Protein AF-A0A8C3SCI2-F1 (afdb_monomer_lite)

Structure (mmCIF, N/CA/C/O backbone):
data_AF-A0A8C3SCI2-F1
#
_entry.id   AF-A0A8C3SCI2-F1
#
loop_
_atom_site.group_PDB
_atom_site.id
_atom_site.type_symbol
_atom_site.label_atom_id
_atom_site.label_alt_id
_atom_site.label_comp_id
_atom_site.label_asym_id
_atom_site.label_entity_id
_atom_site.label_seq_id
_atom_site.pdbx_PDB_ins_code
_atom_site.Cartn_x
_atom_site.Cartn_y
_atom_site.Cartn_z
_atom_site.occupancy
_atom_site.B_iso_or_equiv
_atom_site.auth_seq_id
_atom_site.auth_comp_id
_atom_site.auth_asym_id
_atom_site.auth_atom_id
_atom_site.pdbx_PDB_model_num
ATOM 1 N N . MET A 1 1 ? 36.527 0.468 -29.445 1.00 43.28 1 MET A N 1
ATOM 2 C CA . MET A 1 1 ? 36.451 1.734 -28.678 1.00 43.28 1 MET A CA 1
A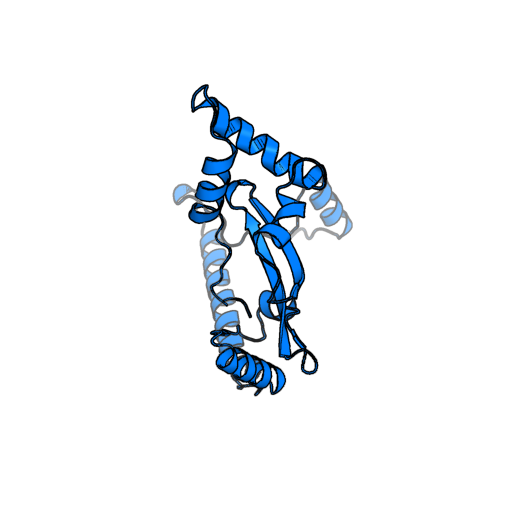TOM 3 C C . MET A 1 1 ? 35.145 1.756 -27.895 1.00 43.28 1 MET A C 1
ATOM 5 O O . MET A 1 1 ? 34.103 1.537 -28.497 1.00 43.28 1 MET A O 1
ATOM 9 N N . LYS A 1 2 ? 35.180 1.944 -26.568 1.00 53.31 2 LYS A N 1
ATOM 10 C CA . LYS A 1 2 ? 33.969 2.122 -25.746 1.00 53.31 2 LYS A CA 1
ATOM 11 C C . LYS A 1 2 ? 33.687 3.621 -25.637 1.00 53.31 2 LYS A C 1
ATOM 13 O O . LYS A 1 2 ? 34.434 4.324 -24.967 1.00 53.31 2 LYS A O 1
ATOM 18 N N . TYR A 1 3 ? 32.642 4.101 -26.304 1.00 66.81 3 TYR A N 1
ATOM 19 C CA . TYR A 1 3 ? 32.177 5.480 -26.158 1.00 66.81 3 TYR A CA 1
ATOM 20 C C . TYR A 1 3 ? 31.343 5.579 -24.877 1.00 66.81 3 TYR A C 1
ATOM 22 O O . TYR A 1 3 ? 30.300 4.938 -24.764 1.00 66.81 3 TYR A O 1
ATOM 30 N N . SER A 1 4 ? 31.804 6.349 -23.895 1.00 71.19 4 SER A N 1
ATOM 31 C CA . SER A 1 4 ? 30.987 6.746 -22.748 1.00 71.19 4 SER A CA 1
ATOM 32 C C . SER A 1 4 ? 30.340 8.099 -23.050 1.00 71.19 4 SER A C 1
ATOM 34 O O . SER A 1 4 ? 30.995 9.016 -23.543 1.00 71.19 4 SER A O 1
ATOM 36 N N . CYS A 1 5 ? 29.036 8.239 -22.794 1.00 82.25 5 CYS A N 1
ATOM 37 C CA . CYS A 1 5 ? 28.374 9.531 -22.975 1.00 82.25 5 CYS A CA 1
ATOM 38 C C . CYS A 1 5 ? 28.619 10.454 -21.779 1.00 82.25 5 CYS A C 1
ATOM 40 O O . CYS A 1 5 ? 28.483 10.048 -20.626 1.00 82.25 5 CYS A O 1
ATOM 42 N N . SER A 1 6 ? 28.935 11.720 -22.061 1.00 89.56 6 SER A N 1
ATOM 43 C CA . SER A 1 6 ? 29.015 12.780 -21.054 1.00 89.56 6 SER A CA 1
ATOM 44 C C . SER A 1 6 ? 27.625 13.151 -20.520 1.00 89.56 6 SER A C 1
ATOM 46 O O . SER A 1 6 ? 26.600 12.873 -21.150 1.00 89.56 6 SER A O 1
ATOM 48 N N . LEU A 1 7 ? 27.565 13.843 -19.378 1.00 88.50 7 LEU A N 1
ATOM 49 C CA . LEU A 1 7 ? 26.298 14.280 -18.775 1.00 88.50 7 LEU A CA 1
ATOM 50 C C . LEU A 1 7 ? 25.431 15.108 -19.743 1.00 88.50 7 LEU A C 1
ATOM 52 O O . LEU A 1 7 ? 24.208 14.968 -19.759 1.00 88.50 7 LEU A O 1
ATOM 56 N N . VAL A 1 8 ? 26.061 15.943 -20.576 1.00 90.00 8 VAL A N 1
ATOM 57 C CA . VAL A 1 8 ? 25.369 16.743 -21.599 1.00 90.00 8 VAL A CA 1
ATOM 58 C C . VAL A 1 8 ? 24.751 15.844 -22.672 1.00 90.00 8 VAL A C 1
ATOM 60 O O . VAL A 1 8 ? 23.598 16.062 -23.043 1.00 90.00 8 VAL A O 1
ATOM 63 N N . CYS A 1 9 ? 25.468 14.807 -23.124 1.00 89.62 9 CYS A N 1
ATOM 64 C CA . CYS A 1 9 ? 24.923 13.816 -24.056 1.00 89.62 9 CYS A CA 1
ATOM 65 C C . CYS A 1 9 ? 23.688 13.122 -23.465 1.00 89.62 9 CYS A C 1
ATOM 67 O O . CYS A 1 9 ? 22.642 13.066 -24.110 1.00 89.62 9 CYS A O 1
ATOM 69 N N . VAL A 1 10 ? 23.779 12.643 -22.220 1.00 88.56 10 VAL A N 1
ATOM 70 C CA . VAL A 1 10 ? 22.677 11.907 -21.583 1.00 88.56 10 VAL A CA 1
ATOM 71 C C . VAL A 1 10 ? 21.439 12.792 -21.427 1.00 88.56 10 VAL A C 1
ATOM 73 O O . VAL A 1 10 ? 20.333 12.342 -21.716 1.00 88.56 10 VAL A O 1
ATOM 76 N N . LYS A 1 11 ? 21.600 14.062 -21.031 1.00 89.06 11 LYS A N 1
ATOM 77 C CA . LYS A 1 11 ? 20.474 15.007 -20.939 1.00 89.06 11 LYS A CA 1
ATOM 78 C C . LYS A 1 11 ? 19.803 15.225 -22.297 1.00 89.06 11 LYS A C 1
ATOM 80 O O . LYS A 1 11 ? 18.585 15.098 -22.375 1.00 89.06 11 LYS A O 1
ATOM 85 N N . LYS A 1 12 ? 20.588 15.464 -23.356 1.00 91.06 12 LYS A N 1
ATOM 86 C CA . LYS A 1 12 ? 20.071 15.614 -24.728 1.00 91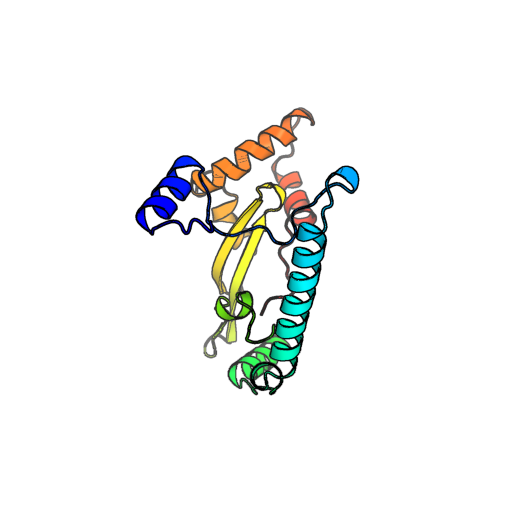.06 12 LYS A CA 1
ATOM 87 C C . LYS A 1 12 ? 19.341 14.356 -25.213 1.00 91.06 12 LYS A C 1
ATOM 89 O O . LYS A 1 12 ? 18.265 14.472 -25.790 1.00 91.06 12 LYS A O 1
ATOM 94 N N . HIS A 1 13 ? 19.879 13.164 -24.941 1.00 89.62 13 HIS A N 1
ATOM 95 C CA . HIS A 1 13 ? 19.237 11.885 -25.268 1.00 89.62 13 HIS A CA 1
ATOM 96 C C . HIS A 1 13 ? 17.875 11.745 -24.582 1.00 89.62 13 HIS A C 1
ATOM 98 O O . HIS A 1 13 ? 16.880 11.452 -25.240 1.00 89.62 13 HIS A O 1
ATOM 104 N N . LYS A 1 14 ? 17.818 11.991 -23.266 1.00 91.75 14 LYS A N 1
ATOM 105 C CA . LYS A 1 14 ? 16.576 11.866 -22.494 1.00 91.75 14 LYS A CA 1
ATOM 106 C C . LYS A 1 14 ? 15.489 12.810 -22.999 1.00 91.75 14 LYS A C 1
ATOM 108 O O . LYS A 1 14 ? 14.339 12.397 -23.090 1.00 91.75 14 LYS A O 1
ATOM 113 N N . THR A 1 15 ? 15.849 14.040 -23.368 1.00 91.12 15 THR A N 1
ATOM 114 C CA . THR A 1 15 ? 14.898 14.999 -23.947 1.00 91.12 15 THR A CA 1
ATOM 115 C C . THR A 1 15 ? 14.483 14.633 -25.370 1.00 91.12 15 THR A C 1
ATOM 117 O O . THR A 1 15 ? 13.308 14.744 -25.690 1.00 91.12 15 THR A O 1
ATOM 120 N N . ALA A 1 16 ? 15.417 14.184 -26.216 1.00 90.75 16 ALA A N 1
ATOM 121 C CA . ALA A 1 16 ? 15.141 13.905 -27.626 1.00 90.75 16 ALA A CA 1
ATOM 122 C C . ALA A 1 16 ? 14.328 12.620 -27.843 1.00 90.75 16 ALA A C 1
ATOM 124 O O . ALA A 1 16 ? 13.490 12.572 -28.734 1.00 90.75 16 ALA A O 1
ATOM 125 N N . LEU A 1 17 ? 14.573 11.586 -27.033 1.00 87.94 17 LEU A N 1
ATOM 126 C CA . LEU A 1 17 ? 13.938 10.268 -27.160 1.00 87.94 17 LEU A CA 1
ATOM 127 C C . LEU A 1 17 ? 12.910 9.988 -26.057 1.00 87.94 17 LEU A C 1
ATOM 129 O O . LEU A 1 17 ? 12.512 8.842 -25.874 1.00 87.94 17 LEU A O 1
ATOM 133 N N . SER A 1 18 ? 12.530 11.008 -25.278 1.00 87.31 18 SER A N 1
ATOM 134 C CA . SER A 1 18 ? 11.626 10.878 -24.121 1.00 87.31 18 SER A CA 1
ATOM 135 C C . SER A 1 18 ? 11.988 9.701 -23.198 1.00 87.31 18 SER A C 1
ATOM 137 O O . SER A 1 18 ? 11.128 9.028 -22.634 1.00 87.31 18 SER A O 1
ATOM 139 N N . CYS A 1 19 ? 13.287 9.439 -23.045 1.00 86.81 19 CYS A N 1
ATOM 140 C CA . CYS A 1 19 ? 13.807 8.298 -22.307 1.00 86.81 19 CYS A CA 1
ATOM 141 C C . CYS A 1 19 ? 13.929 8.639 -20.814 1.00 86.81 19 CYS A C 1
ATOM 143 O O . CYS A 1 19 ? 14.607 9.595 -20.427 1.00 86.81 19 CYS A O 1
ATOM 145 N N . ASN A 1 20 ? 13.325 7.823 -19.947 1.00 84.38 20 ASN A N 1
ATOM 146 C CA . ASN A 1 20 ? 13.435 7.965 -18.488 1.00 84.38 20 ASN A CA 1
ATOM 147 C C . ASN A 1 20 ? 14.845 7.589 -17.962 1.00 84.38 20 ASN A C 1
ATOM 149 O O . ASN A 1 20 ? 15.256 8.002 -16.872 1.00 84.38 20 ASN A O 1
ATOM 153 N N . GLY A 1 21 ? 15.644 6.882 -18.767 1.00 83.44 21 GLY A N 1
ATOM 154 C CA . GLY A 1 21 ? 16.965 6.372 -18.403 1.00 83.44 21 GLY A CA 1
ATOM 155 C C . GLY A 1 21 ? 16.922 5.152 -17.483 1.00 83.44 21 GLY A C 1
ATOM 156 O O . GLY A 1 21 ? 17.928 4.853 -16.844 1.00 83.44 21 GLY A O 1
ATOM 157 N N . ILE A 1 22 ? 15.777 4.476 -17.396 1.00 84.50 22 ILE A N 1
ATOM 158 C CA . ILE A 1 22 ? 15.586 3.234 -16.653 1.00 84.50 22 ILE A CA 1
ATOM 159 C C . ILE A 1 22 ? 15.326 2.138 -17.682 1.00 84.50 22 ILE A C 1
ATOM 161 O O . ILE A 1 22 ? 14.347 2.187 -18.420 1.00 84.50 22 ILE A O 1
ATOM 165 N N . ARG A 1 23 ? 16.215 1.145 -17.741 1.00 82.88 23 ARG A N 1
ATOM 166 C CA . ARG A 1 23 ? 16.033 -0.014 -18.618 1.00 82.88 23 ARG A CA 1
ATOM 167 C C . ARG A 1 23 ? 14.932 -0.916 -18.066 1.00 82.88 23 ARG A C 1
ATOM 169 O O . ARG A 1 23 ? 14.994 -1.324 -16.905 1.00 82.88 23 ARG A O 1
ATOM 176 N N . GLU A 1 24 ? 13.994 -1.302 -18.919 1.00 84.31 24 GLU A N 1
ATOM 177 C CA . GLU A 1 24 ? 13.031 -2.362 -18.622 1.00 84.31 24 GLU A CA 1
ATOM 178 C C . GLU A 1 24 ? 13.746 -3.719 -18.645 1.00 84.31 24 GLU A C 1
ATOM 180 O O . GLU A 1 24 ? 14.059 -4.261 -19.703 1.00 84.31 24 GLU A O 1
ATOM 185 N N . LYS A 1 25 ? 14.073 -4.250 -17.459 1.00 84.06 25 LYS A N 1
ATOM 186 C CA . LYS A 1 25 ? 14.816 -5.517 -17.321 1.00 84.06 25 LYS A CA 1
ATOM 187 C C . LYS A 1 25 ? 14.006 -6.753 -17.740 1.00 84.06 25 LYS A C 1
ATOM 189 O O . LYS A 1 25 ? 14.613 -7.773 -18.011 1.00 84.06 25 LYS A O 1
ATOM 194 N N . ALA A 1 26 ? 12.676 -6.654 -17.774 1.00 85.81 26 ALA A N 1
ATOM 195 C CA . ALA A 1 26 ? 11.756 -7.760 -18.062 1.00 85.81 26 ALA A CA 1
ATOM 196 C C . ALA A 1 26 ? 10.992 -7.571 -19.388 1.00 85.81 26 ALA A C 1
ATOM 198 O O . ALA A 1 26 ? 9.888 -8.089 -19.548 1.00 85.81 26 ALA A O 1
ATOM 199 N N . ALA A 1 27 ? 11.537 -6.772 -20.310 1.00 89.00 27 ALA A N 1
ATOM 200 C CA . ALA A 1 27 ? 10.935 -6.578 -21.623 1.00 89.00 27 ALA A CA 1
ATOM 201 C C . ALA A 1 27 ? 10.935 -7.900 -22.406 1.00 89.00 27 ALA A C 1
ATOM 203 O O . ALA A 1 27 ? 11.939 -8.610 -22.437 1.00 89.00 27 ALA A O 1
ATOM 204 N N . PHE A 1 28 ? 9.806 -8.227 -23.034 1.00 90.69 28 PHE A N 1
ATOM 205 C CA . PHE A 1 28 ? 9.680 -9.444 -23.827 1.00 90.69 28 PHE A CA 1
ATOM 206 C C . PHE A 1 28 ? 10.540 -9.359 -25.093 1.00 90.69 28 PHE A C 1
ATOM 208 O O . PHE A 1 28 ? 10.504 -8.356 -25.805 1.00 90.69 28 PHE A O 1
ATOM 215 N N . VAL A 1 29 ? 11.266 -10.437 -25.389 1.00 91.31 29 VAL A N 1
ATOM 216 C CA . VAL A 1 29 ? 12.020 -10.608 -26.633 1.00 91.31 29 VAL A CA 1
ATOM 217 C C . VAL A 1 29 ? 11.580 -11.917 -27.271 1.00 91.31 29 VAL A C 1
ATOM 219 O O . VAL A 1 29 ? 11.488 -12.944 -26.596 1.00 91.31 29 VAL A O 1
ATOM 222 N N . SER A 1 30 ? 11.281 -11.875 -28.567 1.00 94.62 30 SER A N 1
ATOM 223 C CA . SER A 1 30 ? 10.902 -13.071 -29.313 1.00 94.62 30 SER A CA 1
ATOM 224 C C . SER A 1 30 ? 12.072 -14.058 -29.385 1.00 94.62 30 SER A C 1
ATOM 226 O O . SER A 1 30 ? 13.235 -13.658 -29.369 1.00 94.62 30 SER A O 1
ATOM 228 N N . ILE A 1 31 ? 11.786 -15.358 -29.501 1.00 93.00 31 ILE A N 1
ATOM 229 C CA . ILE A 1 31 ? 12.844 -16.382 -29.545 1.00 93.00 31 ILE A CA 1
ATOM 230 C C . ILE A 1 31 ? 13.799 -16.194 -30.734 1.00 93.00 31 ILE A C 1
ATOM 232 O O . ILE A 1 31 ? 14.990 -16.457 -30.617 1.00 93.00 31 ILE A O 1
ATOM 236 N N . ASN A 1 32 ? 13.291 -15.668 -31.852 1.00 95.25 32 ASN A N 1
ATOM 237 C CA . ASN A 1 32 ? 14.073 -15.423 -33.064 1.00 95.25 32 ASN A CA 1
ATOM 238 C C . ASN A 1 32 ? 15.091 -14.284 -32.891 1.00 95.25 32 ASN A C 1
ATOM 240 O O . ASN A 1 32 ? 16.106 -14.256 -33.578 1.00 95.25 32 ASN A O 1
ATOM 244 N N . GLU A 1 33 ? 14.826 -13.348 -31.979 1.00 93.19 33 GLU A N 1
ATOM 245 C CA . GLU A 1 33 ? 15.686 -12.195 -31.679 1.00 93.19 33 GLU A CA 1
ATOM 246 C C . GLU A 1 33 ? 16.461 -12.388 -30.364 1.00 93.19 33 GLU A C 1
ATOM 248 O O . GLU A 1 33 ? 17.188 -11.499 -29.903 1.00 93.19 33 GLU A O 1
ATOM 253 N N . PHE A 1 34 ? 16.299 -13.549 -29.722 1.00 93.31 34 PHE A N 1
ATOM 254 C CA . PHE A 1 34 ? 16.902 -13.837 -28.434 1.00 93.31 34 PHE A CA 1
ATOM 255 C C . PHE A 1 34 ? 18.400 -14.123 -28.588 1.00 93.31 34 PHE A C 1
ATOM 257 O O . PHE A 1 34 ? 18.820 -15.203 -28.994 1.00 93.31 34 PHE A O 1
ATOM 264 N N . SER A 1 35 ? 19.220 -13.124 -28.258 1.00 94.31 35 SER A N 1
ATOM 265 C CA . SER A 1 35 ? 20.681 -13.214 -28.290 1.00 94.31 35 SER A CA 1
ATOM 266 C C . SER A 1 35 ? 21.284 -13.618 -26.938 1.00 94.31 35 SER A C 1
ATOM 268 O O . SER A 1 35 ? 20.656 -13.487 -25.887 1.00 94.31 35 SER A O 1
ATOM 270 N N . GLU A 1 36 ? 22.559 -14.010 -26.942 1.00 94.06 36 GLU A N 1
ATOM 271 C CA . GLU A 1 36 ? 23.332 -14.301 -25.724 1.00 94.06 36 GLU A CA 1
ATOM 272 C C . GLU A 1 36 ? 23.378 -13.110 -24.744 1.00 94.06 36 GLU A C 1
ATOM 274 O O . GLU A 1 36 ? 23.384 -13.286 -23.525 1.00 94.06 36 GLU A O 1
ATOM 279 N N . LEU A 1 37 ? 23.328 -11.874 -25.255 1.00 91.19 37 LEU A N 1
ATOM 280 C CA . LEU A 1 37 ? 23.257 -10.676 -24.414 1.00 91.19 37 LEU A CA 1
ATOM 281 C C . LEU A 1 37 ? 21.934 -10.582 -23.642 1.00 91.19 37 LEU A C 1
ATOM 283 O O . LEU A 1 37 ? 21.928 -10.077 -22.515 1.00 91.19 37 LEU A O 1
ATOM 287 N N . ASN A 1 38 ? 20.834 -11.073 -24.222 1.00 91.81 38 ASN A N 1
ATOM 288 C CA . ASN A 1 38 ? 19.543 -11.151 -23.539 1.00 91.81 38 ASN A CA 1
ATOM 289 C C . ASN A 1 38 ? 19.602 -12.219 -22.443 1.00 91.81 38 ASN A C 1
ATOM 291 O O . ASN A 1 38 ? 19.288 -11.916 -21.297 1.00 91.81 38 ASN A O 1
ATOM 295 N N . LEU A 1 39 ? 20.153 -13.400 -22.746 1.00 92.31 39 LEU A N 1
ATOM 296 C CA . LEU A 1 39 ? 20.370 -14.459 -21.755 1.00 92.31 39 LEU A CA 1
ATOM 297 C C . LEU A 1 39 ? 21.196 -13.978 -20.555 1.00 92.31 39 LEU A C 1
ATOM 299 O O . LEU A 1 39 ? 20.814 -14.189 -19.405 1.00 92.31 39 LEU A O 1
ATOM 303 N N . LEU A 1 40 ? 22.316 -13.295 -20.803 1.00 93.00 40 LEU A N 1
ATOM 304 C CA . LEU A 1 40 ? 23.164 -12.763 -19.735 1.00 93.00 40 LEU A CA 1
ATOM 305 C C . LEU A 1 40 ? 22.448 -11.677 -18.920 1.00 93.00 40 LEU A C 1
ATOM 307 O O . LEU A 1 40 ? 22.653 -11.566 -17.709 1.00 93.00 40 LEU A O 1
ATOM 311 N N . SER A 1 41 ? 21.625 -10.858 -19.578 1.00 90.81 41 SER A N 1
ATOM 312 C CA . SER A 1 41 ? 20.786 -9.860 -18.914 1.00 90.81 41 SER A CA 1
ATOM 313 C C . SER A 1 41 ? 19.783 -10.521 -17.968 1.00 90.81 41 SER A C 1
ATOM 315 O O . SER A 1 41 ? 19.673 -10.096 -16.817 1.00 90.81 41 SER A O 1
ATOM 317 N N . ASP A 1 42 ? 19.111 -11.573 -18.428 1.00 92.25 42 ASP A N 1
ATOM 318 C CA . ASP A 1 42 ? 18.103 -12.306 -17.662 1.00 92.25 42 ASP A CA 1
ATOM 319 C C . ASP A 1 42 ? 18.736 -13.067 -16.497 1.00 92.25 42 ASP A C 1
ATOM 321 O O . ASP A 1 42 ? 18.256 -12.991 -15.367 1.00 92.25 42 ASP A O 1
ATOM 325 N N . TYR A 1 43 ? 19.881 -13.714 -16.727 1.00 93.94 43 TYR A N 1
ATOM 326 C CA . TYR A 1 43 ? 20.650 -14.373 -15.674 1.00 93.94 43 TYR A CA 1
ATOM 327 C C . TYR A 1 43 ? 21.042 -13.395 -14.558 1.00 93.94 43 TYR A C 1
ATOM 329 O O . TYR A 1 43 ? 20.775 -13.640 -13.382 1.00 93.94 43 TYR A O 1
ATOM 337 N N . ARG A 1 44 ? 21.607 -12.235 -14.919 1.00 93.44 44 ARG A N 1
ATOM 338 C CA . ARG A 1 44 ? 21.960 -11.189 -13.945 1.00 93.44 44 ARG A CA 1
ATOM 339 C C . ARG A 1 44 ? 20.740 -10.643 -13.218 1.00 93.44 44 ARG A C 1
ATOM 341 O O . ARG A 1 44 ? 20.834 -10.326 -12.036 1.00 93.44 44 ARG A O 1
ATOM 348 N N . PHE A 1 45 ? 19.608 -10.517 -13.906 1.00 92.81 45 PHE A N 1
ATOM 349 C CA . PHE A 1 45 ? 18.358 -10.118 -13.274 1.00 92.81 45 PHE A CA 1
ATOM 350 C C . PHE A 1 45 ? 17.921 -11.134 -12.212 1.00 92.81 45 PHE A C 1
ATOM 352 O O . PHE A 1 45 ? 17.603 -10.730 -11.096 1.00 92.81 45 PHE A O 1
ATOM 359 N N . LEU A 1 46 ? 17.970 -12.433 -12.513 1.00 94.12 46 LEU A N 1
ATOM 360 C CA . LEU A 1 46 ? 17.652 -13.484 -11.544 1.00 94.12 46 LEU A CA 1
ATOM 361 C C . LEU A 1 46 ? 18.614 -13.481 -10.353 1.00 94.12 46 LEU A C 1
ATOM 363 O O . LEU A 1 46 ? 18.166 -13.596 -9.213 1.00 94.12 46 LEU A O 1
ATOM 367 N N . GLU A 1 47 ? 19.913 -13.281 -10.582 1.00 95.12 47 GLU A N 1
ATOM 368 C CA . GLU A 1 47 ? 20.868 -13.122 -9.485 1.00 95.12 47 GLU A CA 1
ATOM 369 C C . GLU A 1 47 ? 20.586 -11.883 -8.627 1.00 95.12 47 GLU A C 1
ATOM 371 O O . GLU A 1 47 ? 20.664 -11.957 -7.402 1.00 95.12 47 GLU A O 1
ATOM 376 N N . ASP A 1 48 ? 20.275 -10.738 -9.245 1.00 92.94 48 ASP A N 1
ATOM 377 C CA . ASP A 1 48 ? 19.915 -9.506 -8.533 1.00 92.94 48 ASP A CA 1
ATOM 378 C C . ASP A 1 48 ? 18.685 -9.735 -7.648 1.00 92.94 48 ASP A C 1
ATOM 380 O O . ASP A 1 48 ? 18.669 -9.333 -6.482 1.00 92.94 48 ASP A O 1
ATOM 384 N N . VAL A 1 49 ? 17.664 -10.406 -8.190 1.00 93.31 49 VAL A N 1
ATOM 385 C CA . VAL A 1 49 ? 16.462 -10.790 -7.444 1.00 93.31 49 VAL A CA 1
ATOM 386 C C . VAL A 1 49 ? 16.834 -11.728 -6.297 1.00 93.31 49 VAL A C 1
ATOM 388 O O . VAL A 1 49 ? 16.425 -11.476 -5.166 1.00 93.31 49 VAL A O 1
ATOM 391 N N . GLY A 1 50 ? 17.671 -12.738 -6.548 1.00 94.25 50 GLY A N 1
ATOM 392 C CA . GLY A 1 50 ? 18.183 -13.647 -5.523 1.00 94.25 50 GLY A CA 1
ATOM 393 C C . GLY A 1 50 ? 18.889 -12.901 -4.388 1.00 94.25 50 GLY A C 1
ATOM 394 O O . GLY A 1 50 ? 18.509 -13.045 -3.225 1.00 94.25 50 GLY A O 1
ATOM 395 N N . ARG A 1 51 ? 19.832 -12.010 -4.717 1.00 93.06 51 ARG A N 1
ATOM 396 C CA . ARG A 1 51 ? 20.536 -11.147 -3.752 1.00 93.06 51 ARG A CA 1
ATOM 397 C C . ARG A 1 51 ? 19.574 -10.278 -2.945 1.00 93.06 51 ARG A C 1
ATOM 399 O O . ARG A 1 51 ? 19.746 -10.141 -1.736 1.00 93.06 51 ARG A O 1
ATOM 406 N N . MET A 1 52 ? 18.555 -9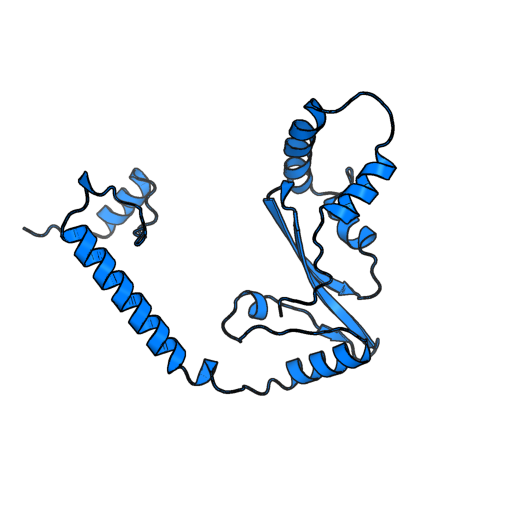.705 -3.585 1.00 89.12 52 MET A N 1
ATOM 407 C CA . MET A 1 52 ? 17.544 -8.892 -2.908 1.00 89.12 52 MET A CA 1
ATOM 408 C C . MET A 1 52 ? 16.698 -9.728 -1.940 1.00 89.12 52 MET A C 1
ATOM 410 O O . MET A 1 52 ? 16.459 -9.296 -0.814 1.00 89.12 52 MET A O 1
ATOM 414 N N . THR A 1 53 ? 16.270 -10.926 -2.348 1.00 88.62 53 THR A N 1
ATOM 415 C CA . THR A 1 53 ? 15.499 -11.830 -1.481 1.00 88.62 53 THR A CA 1
ATOM 416 C C . THR A 1 53 ? 16.313 -12.325 -0.290 1.00 88.62 53 THR A C 1
ATOM 418 O O . THR A 1 53 ? 15.817 -12.296 0.831 1.00 88.62 53 THR A O 1
ATOM 421 N N . ASP A 1 54 ? 17.575 -12.691 -0.506 1.00 89.69 54 ASP A N 1
ATOM 422 C CA . ASP A 1 54 ? 18.508 -13.118 0.539 1.00 89.69 54 ASP A CA 1
ATOM 423 C C . ASP A 1 54 ? 18.827 -11.963 1.504 1.00 89.69 54 ASP A C 1
ATOM 425 O O . ASP A 1 54 ? 18.791 -12.119 2.724 1.00 89.69 54 ASP A O 1
ATOM 429 N N . GLY A 1 55 ? 19.034 -10.753 0.972 1.00 86.81 55 GLY A N 1
ATOM 430 C CA . GLY A 1 55 ? 19.164 -9.533 1.768 1.00 86.81 55 GLY A CA 1
ATOM 431 C C . GLY A 1 55 ? 17.938 -9.268 2.643 1.00 86.81 55 GLY A C 1
ATOM 432 O O . GLY A 1 55 ? 18.087 -9.015 3.834 1.00 86.81 55 GLY A O 1
ATOM 433 N N . ALA A 1 56 ? 16.731 -9.385 2.085 1.00 83.50 56 ALA A N 1
ATOM 434 C CA . ALA A 1 56 ? 15.488 -9.216 2.835 1.00 83.50 56 ALA A CA 1
ATOM 435 C C . ALA A 1 56 ? 15.278 -10.319 3.887 1.00 83.50 56 ALA A C 1
ATOM 437 O O . ALA A 1 56 ? 14.817 -10.024 4.988 1.00 83.50 56 ALA A O 1
ATOM 438 N N . ALA A 1 57 ? 15.636 -11.571 3.579 1.00 83.69 57 ALA A N 1
ATOM 439 C CA . ALA A 1 57 ? 15.564 -12.700 4.507 1.00 83.69 57 ALA A CA 1
ATOM 440 C C . ALA A 1 57 ? 16.517 -12.528 5.700 1.00 83.69 57 ALA A C 1
ATOM 442 O O . ALA A 1 57 ? 16.151 -12.810 6.839 1.00 83.69 57 ALA A O 1
ATOM 443 N N . ARG A 1 58 ? 17.728 -12.012 5.455 1.00 83.44 58 ARG A N 1
ATOM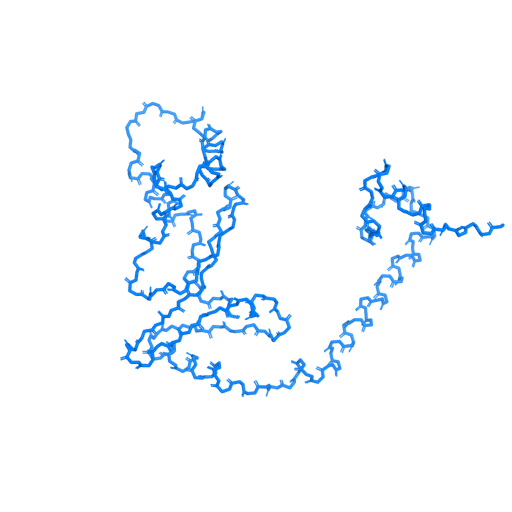 444 C CA . ARG A 1 58 ? 18.703 -11.693 6.508 1.00 83.44 58 ARG A CA 1
ATOM 445 C C . ARG A 1 58 ? 18.411 -10.392 7.248 1.00 83.44 58 ARG A C 1
ATOM 447 O O . ARG A 1 58 ? 19.004 -10.159 8.301 1.00 83.44 58 ARG A O 1
ATOM 454 N N . ASP A 1 59 ? 17.537 -9.537 6.721 1.00 79.88 59 ASP A N 1
ATOM 455 C CA . ASP A 1 59 ? 17.191 -8.280 7.370 1.00 79.88 59 ASP A CA 1
ATOM 456 C C . ASP A 1 59 ? 16.402 -8.550 8.659 1.00 79.88 59 ASP A C 1
ATOM 458 O O . ASP A 1 59 ? 15.180 -8.757 8.684 1.00 79.88 59 ASP A O 1
ATOM 462 N N . VAL A 1 60 ? 17.144 -8.517 9.765 1.00 69.62 60 VAL A N 1
ATOM 463 C CA . VAL A 1 60 ? 16.634 -8.688 11.123 1.00 69.62 60 VAL A CA 1
ATOM 464 C C . VAL A 1 60 ? 15.590 -7.622 11.451 1.00 69.62 60 VAL A C 1
ATOM 466 O O . VAL A 1 60 ? 14.710 -7.879 12.262 1.00 69.62 60 VAL A O 1
ATOM 469 N N . SER A 1 61 ? 15.611 -6.442 10.824 1.00 66.88 61 SER A N 1
ATOM 470 C CA . SER A 1 61 ? 14.593 -5.412 11.063 1.00 66.88 61 SER A CA 1
ATOM 471 C C . SER A 1 61 ? 13.217 -5.794 10.502 1.00 66.88 61 SER A C 1
ATOM 473 O O . SER A 1 61 ? 12.195 -5.427 11.091 1.00 66.88 61 SER A O 1
ATOM 475 N N . LEU A 1 62 ? 13.181 -6.585 9.422 1.00 65.31 62 LEU A N 1
ATOM 476 C CA . LEU A 1 62 ? 11.953 -7.137 8.845 1.00 65.31 62 LEU A CA 1
ATOM 477 C C . LEU A 1 62 ? 11.448 -8.361 9.622 1.00 65.31 62 LEU A C 1
ATOM 479 O O . LEU A 1 62 ? 10.237 -8.560 9.722 1.00 65.31 62 LEU A O 1
ATOM 483 N N . HIS A 1 63 ? 12.364 -9.147 10.194 1.00 63.94 63 HIS A N 1
ATOM 484 C CA . HIS A 1 63 ? 12.056 -10.412 10.873 1.00 63.94 63 HIS A CA 1
ATOM 485 C C . HIS A 1 63 ? 11.884 -10.276 12.387 1.00 63.94 63 HIS A C 1
ATOM 487 O O . HIS A 1 63 ? 11.232 -11.107 13.018 1.00 63.94 63 HIS A O 1
ATOM 493 N N . ARG A 1 64 ? 12.425 -9.219 12.998 1.00 62.56 64 ARG A N 1
ATOM 494 C CA . ARG A 1 64 ? 12.206 -8.929 14.412 1.00 62.56 64 ARG A CA 1
ATOM 495 C C . ARG A 1 64 ? 10.745 -8.518 14.579 1.00 62.56 64 ARG A C 1
ATOM 497 O O . ARG A 1 64 ? 10.328 -7.522 13.979 1.00 62.56 64 ARG A O 1
ATOM 504 N N . PRO A 1 65 ? 9.967 -9.199 15.439 1.00 58.56 65 PRO A N 1
ATOM 505 C CA . PRO A 1 65 ? 8.676 -8.690 15.851 1.00 58.56 65 PRO A CA 1
ATOM 506 C C . PRO A 1 65 ? 8.932 -7.412 16.649 1.00 58.56 65 PRO A C 1
ATOM 508 O O . PRO A 1 65 ? 9.151 -7.426 17.858 1.00 58.56 65 PRO A O 1
ATOM 511 N N . THR A 1 66 ? 8.953 -6.277 15.955 1.00 57.69 66 THR A N 1
ATOM 512 C CA . THR A 1 66 ? 8.889 -4.975 16.596 1.00 57.69 66 THR A CA 1
ATOM 513 C C . THR A 1 66 ? 7.501 -4.913 17.211 1.00 57.69 66 THR A C 1
ATOM 515 O O . THR A 1 66 ? 6.493 -4.729 16.526 1.00 57.69 66 THR A O 1
ATOM 518 N N . THR A 1 67 ? 7.420 -5.186 18.513 1.00 63.12 67 THR A N 1
ATOM 519 C CA . THR A 1 67 ? 6.180 -5.105 19.278 1.00 63.12 67 THR A CA 1
ATOM 520 C C . THR A 1 67 ? 5.753 -3.647 19.314 1.00 63.12 67 THR A C 1
ATOM 522 O O . THR A 1 67 ? 6.049 -2.876 20.224 1.00 63.12 67 THR A O 1
ATOM 525 N N . ASN A 1 68 ? 5.069 -3.230 18.256 1.00 75.19 68 ASN A N 1
ATOM 526 C CA . ASN A 1 68 ? 4.582 -1.881 18.136 1.00 75.19 68 ASN A CA 1
ATOM 527 C C . ASN A 1 68 ? 3.380 -1.757 19.079 1.00 75.19 68 ASN A C 1
ATOM 529 O O . ASN A 1 68 ? 2.259 -2.150 18.749 1.00 75.19 68 ASN A O 1
ATOM 533 N N . LYS A 1 69 ? 3.645 -1.244 20.288 1.00 82.81 69 LYS A N 1
ATOM 534 C CA . LYS A 1 69 ? 2.650 -1.050 21.353 1.00 82.81 69 LYS A CA 1
ATOM 535 C C . LYS A 1 69 ? 1.406 -0.324 20.835 1.00 82.81 69 LYS A C 1
ATOM 537 O O . LYS A 1 69 ? 0.297 -0.680 21.218 1.00 82.81 69 LYS A O 1
ATOM 542 N N . PHE A 1 70 ? 1.581 0.638 19.926 1.00 83.38 70 PHE A N 1
ATOM 543 C CA . PHE A 1 70 ? 0.483 1.374 19.304 1.00 83.38 70 PHE A CA 1
ATOM 544 C C . PHE A 1 70 ? -0.378 0.489 18.393 1.00 83.38 70 PHE A C 1
ATOM 546 O O . PHE A 1 70 ? -1.602 0.509 18.496 1.00 83.38 70 PHE A O 1
ATOM 553 N N . ILE A 1 71 ? 0.237 -0.350 17.559 1.00 82.88 71 ILE A N 1
ATOM 554 C CA . ILE A 1 71 ? -0.499 -1.294 16.707 1.00 82.88 71 ILE A CA 1
ATOM 555 C C . ILE A 1 71 ? -1.245 -2.336 17.546 1.00 82.88 71 ILE A C 1
ATOM 557 O O . ILE A 1 71 ? -2.409 -2.622 17.273 1.00 82.88 71 ILE A O 1
ATOM 561 N N . ASN A 1 72 ? -0.614 -2.873 18.591 1.00 86.12 72 ASN A N 1
ATOM 562 C CA . ASN A 1 72 ? -1.275 -3.810 19.501 1.00 86.12 72 ASN A CA 1
ATOM 563 C C . ASN A 1 72 ? -2.440 -3.140 20.240 1.00 86.12 72 ASN A C 1
ATOM 565 O O . ASN A 1 72 ? -3.509 -3.731 20.380 1.00 86.12 72 ASN A O 1
ATOM 569 N N . TYR A 1 73 ? -2.268 -1.882 20.648 1.00 88.69 73 TYR A N 1
ATOM 570 C CA . TYR A 1 73 ? -3.337 -1.072 21.219 1.00 88.69 73 TYR A CA 1
ATOM 571 C C . TYR A 1 73 ? -4.515 -0.903 20.245 1.00 88.69 73 TYR A C 1
ATOM 573 O O . TYR A 1 73 ? -5.655 -1.167 20.632 1.00 88.69 73 TYR A O 1
ATOM 581 N N . LEU A 1 74 ? -4.254 -0.537 18.984 1.00 86.62 74 LEU A N 1
ATOM 582 C CA . LEU A 1 74 ? -5.292 -0.416 17.955 1.00 86.62 74 LEU A CA 1
ATOM 583 C C . LEU A 1 74 ? -5.989 -1.751 17.687 1.00 86.62 74 LEU A C 1
ATOM 585 O O . LEU A 1 74 ? -7.213 -1.786 17.642 1.00 86.62 74 LEU A O 1
ATOM 589 N N . LYS A 1 75 ? -5.241 -2.858 17.577 1.00 87.00 75 LYS A N 1
ATOM 590 C CA . LYS A 1 75 ? -5.806 -4.207 17.402 1.00 87.00 75 LYS A CA 1
ATOM 591 C C . LYS A 1 75 ? -6.722 -4.592 18.558 1.00 87.00 75 LYS A C 1
ATOM 593 O O . LYS A 1 75 ? -7.816 -5.096 18.328 1.00 87.00 75 LYS A O 1
ATOM 598 N N . ASN A 1 76 ? -6.301 -4.332 19.794 1.00 89.25 76 ASN A N 1
ATOM 599 C CA . ASN A 1 76 ? -7.104 -4.635 20.975 1.00 89.25 76 ASN A CA 1
ATOM 600 C C . ASN A 1 76 ? -8.378 -3.788 21.031 1.00 89.25 76 ASN A C 1
ATOM 602 O O . ASN A 1 76 ? -9.431 -4.304 21.393 1.00 89.25 76 ASN A O 1
ATOM 606 N N . ARG A 1 77 ? -8.308 -2.505 20.652 1.00 89.81 77 ARG A N 1
ATOM 607 C CA . ARG A 1 77 ? -9.500 -1.653 20.534 1.00 89.81 77 ARG A CA 1
ATOM 608 C C . ARG A 1 77 ? -10.416 -2.135 19.416 1.00 89.81 77 ARG A C 1
ATOM 610 O O . ARG A 1 77 ? -11.596 -2.313 19.663 1.00 89.81 77 ARG A O 1
ATOM 617 N N . ALA A 1 78 ? -9.874 -2.459 18.250 1.00 87.69 78 ALA A N 1
ATOM 618 C CA . ALA A 1 78 ? -10.652 -2.963 17.126 1.00 87.69 78 ALA A CA 1
ATOM 619 C C . ALA A 1 78 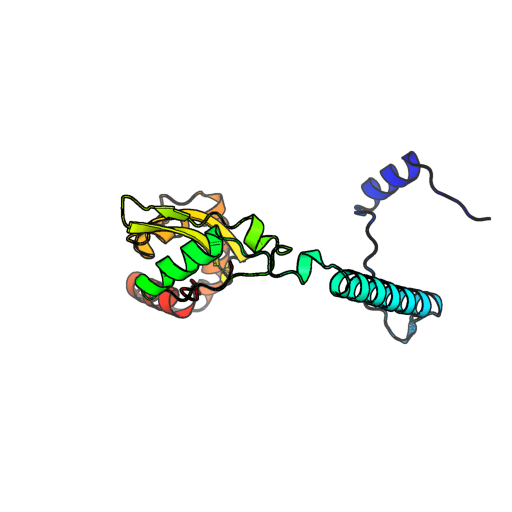? -11.410 -4.245 17.505 1.00 87.69 78 ALA A C 1
ATOM 621 O O . ALA A 1 78 ? -12.613 -4.322 17.292 1.00 87.69 78 ALA A O 1
ATOM 622 N N . ARG A 1 79 ? -10.755 -5.191 18.194 1.00 87.56 79 ARG A N 1
ATOM 623 C CA . ARG A 1 79 ? -11.407 -6.407 18.714 1.00 87.56 79 ARG A CA 1
ATOM 624 C C . ARG A 1 79 ? -12.583 -6.107 19.646 1.00 87.56 79 ARG A C 1
ATOM 626 O O . ARG A 1 79 ? -13.598 -6.779 19.542 1.00 87.56 79 ARG A O 1
ATOM 633 N N . LYS A 1 80 ? -12.477 -5.092 20.514 1.00 88.00 80 LYS A N 1
ATOM 634 C CA . LYS A 1 80 ? -13.588 -4.670 21.393 1.00 88.00 80 LYS A CA 1
ATOM 635 C C . LYS A 1 80 ? -14.783 -4.105 20.621 1.00 88.00 80 LYS A C 1
ATOM 637 O O . LYS A 1 80 ? -15.904 -4.246 21.081 1.00 88.00 80 LYS A O 1
ATOM 642 N N . HIS A 1 81 ? -14.538 -3.503 19.460 1.00 81.25 81 HIS A N 1
ATOM 643 C CA . HIS A 1 81 ? -15.571 -2.996 18.554 1.00 81.25 81 HIS A CA 1
ATOM 644 C C . HIS A 1 81 ? -15.998 -4.038 17.498 1.00 81.25 81 HIS A C 1
ATOM 646 O O . HIS A 1 81 ? -16.669 -3.691 16.534 1.00 81.25 81 HIS A O 1
ATOM 652 N N . ASN A 1 82 ? -15.616 -5.316 17.650 1.00 82.69 82 ASN A N 1
ATOM 653 C CA . ASN A 1 82 ? -15.870 -6.392 16.676 1.00 82.69 82 ASN A CA 1
ATOM 654 C C . ASN A 1 82 ? -15.281 -6.132 15.274 1.00 82.69 82 ASN A C 1
ATOM 656 O O . ASN A 1 82 ? -15.782 -6.611 14.259 1.00 82.69 82 ASN A O 1
ATOM 660 N N . ILE A 1 83 ? -14.171 -5.397 15.218 1.00 83.38 83 ILE A N 1
ATOM 661 C CA . ILE A 1 83 ? -13.445 -5.047 13.997 1.00 83.38 83 ILE A CA 1
ATOM 662 C C . ILE A 1 83 ? -12.195 -5.925 13.878 1.00 83.38 83 ILE A C 1
ATOM 664 O O . ILE A 1 83 ? -11.313 -5.933 14.743 1.00 83.38 83 ILE A O 1
ATOM 668 N N . HIS A 1 84 ? -12.073 -6.643 12.764 1.00 80.56 84 HIS A N 1
ATOM 669 C CA . HIS A 1 84 ? -10.923 -7.497 12.479 1.00 80.56 84 HIS A CA 1
ATOM 670 C C . HIS A 1 84 ? -9.749 -6.728 11.841 1.00 80.56 84 HIS A C 1
ATOM 672 O O . HIS A 1 84 ? -9.610 -6.680 10.625 1.00 80.56 84 HIS A O 1
ATOM 678 N N . LEU A 1 85 ? -8.868 -6.144 12.659 1.00 81.50 85 LEU A N 1
ATOM 679 C CA . LEU A 1 85 ? -7.746 -5.318 12.188 1.00 81.50 85 LEU A CA 1
ATOM 680 C C . LEU A 1 85 ? -6.506 -6.113 11.731 1.00 81.50 85 LEU A C 1
ATOM 682 O O . LEU A 1 85 ? -5.737 -6.602 12.567 1.00 81.50 85 LEU A O 1
ATOM 686 N N . LYS A 1 86 ? -6.252 -6.174 10.415 1.00 82.38 86 LYS A N 1
ATOM 687 C CA . LYS A 1 86 ? -5.023 -6.750 9.825 1.00 82.38 86 LYS A CA 1
ATOM 688 C C . LYS A 1 86 ? -3.994 -5.678 9.487 1.00 82.38 86 LYS A C 1
ATOM 690 O O . LYS A 1 86 ? -4.379 -4.653 8.943 1.00 82.38 86 LYS A O 1
ATOM 695 N N . THR A 1 87 ? -2.716 -5.957 9.777 1.00 76.62 87 THR A N 1
ATOM 696 C CA . THR A 1 87 ? -1.566 -5.047 9.602 1.00 76.62 87 THR A CA 1
ATOM 697 C C . THR A 1 87 ? -0.469 -5.641 8.725 1.00 76.62 87 THR A C 1
ATOM 699 O O . THR A 1 87 ? -0.042 -6.763 8.991 1.00 76.62 87 THR A O 1
ATOM 702 N N . LEU A 1 88 ? 0.034 -4.869 7.770 1.00 79.94 88 LEU A N 1
ATOM 703 C CA . LEU A 1 88 ? 1.096 -5.159 6.831 1.00 79.94 88 LEU A CA 1
ATOM 704 C C . LEU A 1 88 ? 2.445 -5.015 7.540 1.00 79.94 88 LEU A C 1
ATOM 706 O O . LEU A 1 88 ? 2.578 -4.327 8.563 1.00 79.94 88 LEU A O 1
ATOM 710 N N . PRO A 1 89 ? 3.489 -5.651 7.000 1.00 75.94 89 PRO A N 1
ATOM 711 C CA . PRO A 1 89 ? 4.856 -5.443 7.455 1.00 75.94 89 PRO A CA 1
ATOM 712 C C . PRO A 1 89 ? 5.304 -3.977 7.345 1.00 75.94 89 PRO A C 1
ATOM 714 O O . PRO A 1 89 ? 4.752 -3.184 6.583 1.00 75.94 89 PRO A O 1
ATOM 717 N N . ILE A 1 90 ? 6.319 -3.604 8.127 1.00 75.94 90 ILE A N 1
ATOM 718 C CA . ILE A 1 90 ? 6.772 -2.209 8.261 1.00 75.94 90 ILE A CA 1
ATOM 719 C C . ILE A 1 90 ? 7.314 -1.603 6.957 1.00 75.94 90 ILE A C 1
ATOM 721 O O . ILE A 1 90 ? 7.196 -0.398 6.759 1.00 75.94 90 ILE A O 1
ATOM 725 N N . GLY A 1 91 ? 7.835 -2.428 6.045 1.00 74.69 91 GLY A N 1
ATOM 726 C CA . GLY A 1 91 ? 8.371 -1.980 4.755 1.00 74.69 91 GLY A CA 1
ATOM 727 C C . GLY A 1 91 ? 7.319 -1.557 3.722 1.00 74.69 91 GLY A C 1
ATOM 728 O O . GLY A 1 91 ? 7.674 -1.005 2.685 1.00 74.69 91 GLY A O 1
ATOM 729 N N . PHE A 1 92 ? 6.026 -1.789 3.971 1.00 76.81 92 PHE A N 1
ATOM 730 C CA . PHE A 1 92 ? 4.983 -1.464 2.997 1.00 76.81 92 PHE A CA 1
ATOM 731 C C . PHE A 1 92 ? 4.633 0.029 3.019 1.00 76.81 92 PHE A C 1
ATOM 733 O O . PHE A 1 92 ? 4.245 0.578 4.052 1.00 76.81 92 PHE A O 1
ATOM 740 N N . THR A 1 93 ? 4.660 0.675 1.848 1.00 81.25 93 THR A N 1
ATOM 741 C CA . THR A 1 93 ? 4.254 2.084 1.671 1.00 81.25 93 THR A CA 1
ATOM 742 C C . THR A 1 93 ? 2.836 2.340 2.169 1.00 81.25 93 THR A C 1
ATOM 744 O O . THR A 1 93 ? 2.604 3.311 2.883 1.00 81.25 93 THR A O 1
ATOM 747 N N . LYS A 1 94 ? 1.917 1.402 1.909 1.00 80.69 94 LYS A N 1
ATOM 748 C CA . LYS A 1 94 ? 0.529 1.451 2.391 1.00 80.69 94 LYS A CA 1
ATOM 749 C C . LYS A 1 94 ? 0.438 1.591 3.913 1.00 80.69 94 LYS A C 1
ATOM 751 O O . LYS A 1 94 ? -0.386 2.353 4.405 1.00 80.69 94 LYS A O 1
ATOM 756 N N . ARG A 1 95 ? 1.307 0.906 4.667 1.00 79.00 95 ARG A N 1
ATOM 757 C CA . ARG A 1 95 ? 1.358 1.032 6.130 1.00 79.00 95 ARG A CA 1
ATOM 758 C C . ARG A 1 95 ? 1.885 2.396 6.562 1.00 79.00 95 ARG A C 1
ATOM 760 O O . ARG A 1 95 ? 1.381 2.958 7.526 1.00 79.00 95 ARG A O 1
ATOM 767 N N . ARG A 1 96 ? 2.889 2.921 5.855 1.00 81.62 96 ARG A N 1
ATOM 768 C CA . ARG A 1 96 ? 3.482 4.240 6.125 1.00 81.62 96 ARG A CA 1
ATOM 769 C C . ARG A 1 96 ? 2.502 5.385 5.856 1.00 81.62 96 ARG A C 1
ATOM 771 O O . ARG A 1 96 ? 2.519 6.379 6.570 1.00 81.62 96 ARG A O 1
ATOM 778 N N . GLU A 1 97 ? 1.662 5.246 4.837 1.00 85.56 97 GLU A N 1
ATOM 779 C CA . GLU A 1 97 ? 0.656 6.245 4.456 1.00 85.56 97 GLU A CA 1
ATOM 780 C C . GLU A 1 97 ? -0.606 6.194 5.330 1.00 85.56 97 GLU A C 1
ATOM 782 O O . GLU A 1 97 ? -1.318 7.198 5.445 1.00 85.56 97 GLU A O 1
ATOM 787 N N . ASN A 1 98 ? -0.879 5.048 5.962 1.00 81.88 98 ASN A N 1
ATOM 788 C CA . ASN A 1 98 ? -2.067 4.844 6.778 1.00 81.88 98 ASN A CA 1
ATOM 789 C C . ASN A 1 98 ? -2.045 5.748 8.022 1.00 81.88 98 ASN A C 1
ATOM 791 O O . ASN A 1 98 ? -1.194 5.638 8.902 1.00 81.88 98 ASN A O 1
ATOM 795 N N . SER A 1 99 ? -3.041 6.629 8.099 1.00 84.06 99 SER A N 1
ATOM 796 C CA . SER A 1 99 ? -3.211 7.601 9.182 1.00 84.06 99 SER A CA 1
ATOM 797 C C . SER A 1 99 ? -4.382 7.262 10.110 1.00 84.06 99 SER A C 1
ATOM 799 O O . SER A 1 99 ? -4.970 8.164 10.711 1.00 84.06 99 SER A O 1
ATOM 801 N N . THR A 1 100 ? -4.789 5.993 10.174 1.00 85.44 100 THR A N 1
ATOM 802 C CA . THR A 1 100 ? -5.916 5.568 11.009 1.00 85.44 100 THR A CA 1
ATOM 803 C C . THR A 1 100 ? -5.550 5.658 12.483 1.00 85.44 100 THR A C 1
ATOM 805 O O . THR A 1 100 ? -4.504 5.171 12.917 1.00 85.44 100 THR A O 1
ATOM 808 N N . THR A 1 101 ? -6.434 6.260 13.274 1.00 86.38 101 THR A N 1
ATOM 809 C CA . THR A 1 101 ? -6.224 6.471 14.710 1.00 86.38 101 THR A CA 1
ATOM 810 C C . THR A 1 101 ? -7.487 6.156 15.505 1.00 86.38 101 THR A C 1
ATOM 812 O O . THR A 1 101 ? -8.587 6.132 14.959 1.00 86.38 101 THR A O 1
ATOM 815 N N . PHE A 1 102 ? -7.329 5.899 16.804 1.00 86.94 102 PHE A N 1
ATOM 816 C CA . PHE A 1 102 ? -8.440 5.686 17.732 1.00 86.94 102 PHE A CA 1
ATOM 817 C C . PHE A 1 102 ? -8.468 6.815 18.760 1.00 86.94 102 PHE A C 1
ATOM 819 O O . PHE A 1 102 ? -7.469 7.049 19.450 1.00 86.94 102 PHE A O 1
ATOM 826 N N . ASN A 1 103 ? -9.603 7.504 18.878 1.00 89.31 103 ASN A N 1
ATOM 827 C CA . ASN A 1 103 ? -9.779 8.566 19.860 1.00 89.31 103 ASN A CA 1
ATOM 828 C C . ASN A 1 103 ? -10.271 7.976 21.188 1.00 89.31 103 ASN A C 1
ATOM 830 O O . ASN A 1 103 ? -11.365 7.426 21.280 1.00 89.31 103 ASN A O 1
ATOM 834 N N . LYS A 1 104 ? -9.459 8.119 22.241 1.00 87.50 104 LYS A N 1
ATOM 835 C CA . LYS A 1 104 ? -9.770 7.610 23.586 1.00 87.50 104 LYS A CA 1
ATOM 836 C C . LYS A 1 104 ? -10.938 8.329 24.251 1.00 87.50 104 LYS A C 1
ATOM 838 O O . LYS A 1 104 ? -11.631 7.698 25.038 1.00 87.50 104 LYS A O 1
ATOM 843 N N . LYS A 1 105 ? -11.130 9.622 23.991 1.00 90.12 105 LYS A N 1
ATOM 844 C CA . LYS A 1 105 ? -12.194 10.396 24.648 1.00 90.12 105 LYS A CA 1
ATOM 845 C C . LYS A 1 105 ? -13.563 9.991 24.112 1.00 90.12 105 LYS A C 1
ATOM 847 O O . LYS A 1 105 ? -14.482 9.761 24.879 1.00 90.12 105 LYS A O 1
ATOM 852 N N . GLU A 1 106 ? -13.644 9.833 22.798 1.00 88.62 106 GLU A N 1
ATOM 853 C CA . GLU A 1 106 ? -14.890 9.540 22.085 1.00 88.62 106 GLU A CA 1
ATOM 854 C C . GLU A 1 106 ? -15.126 8.038 21.856 1.00 88.62 106 GLU A C 1
ATOM 856 O O . GLU A 1 106 ? -16.164 7.664 21.331 1.00 88.62 106 GLU A O 1
ATOM 861 N N . GLN A 1 107 ? -14.162 7.180 22.219 1.00 88.50 107 GLN A N 1
ATOM 862 C CA . GLN A 1 107 ? -14.190 5.729 21.980 1.00 88.50 107 GLN A CA 1
ATOM 863 C C . GLN A 1 107 ? -14.548 5.352 20.528 1.00 88.50 107 GLN A C 1
ATOM 865 O O . GLN A 1 107 ? -15.289 4.403 20.298 1.00 88.50 107 GLN A O 1
ATOM 870 N N . ARG A 1 108 ? -13.999 6.073 19.544 1.00 86.50 108 ARG A N 1
ATOM 871 C CA . ARG A 1 108 ? -14.285 5.844 18.118 1.00 86.50 108 ARG A CA 1
ATOM 872 C C . ARG A 1 108 ? -13.037 5.810 17.254 1.00 86.50 108 ARG A C 1
ATOM 874 O O . ARG A 1 108 ? -12.014 6.436 17.573 1.00 86.50 108 ARG A O 1
ATOM 881 N N . PHE A 1 109 ? -13.135 5.106 16.131 1.00 85.81 109 PHE A N 1
ATOM 882 C CA . PHE A 1 109 ? -12.093 5.099 15.113 1.00 85.81 109 PHE A CA 1
ATOM 883 C C . PHE A 1 109 ? -12.220 6.265 14.127 1.00 85.81 109 PHE A C 1
ATOM 885 O O . PHE A 1 109 ? -13.310 6.670 13.728 1.00 85.81 109 PHE A O 1
ATOM 892 N N . TYR A 1 110 ? -11.061 6.764 13.701 1.00 87.50 110 TYR A N 1
ATOM 893 C CA . TYR A 1 110 ? -10.901 7.693 12.590 1.00 87.50 110 TYR A CA 1
ATOM 894 C C . TYR A 1 110 ? -10.092 7.011 11.499 1.00 87.50 110 TYR A C 1
ATOM 896 O O . TYR A 1 110 ? -8.873 6.868 11.618 1.00 87.50 110 TYR A O 1
ATOM 904 N N . TRP A 1 111 ? -10.778 6.598 10.444 1.00 87.00 111 TRP A N 1
ATOM 905 C CA . TRP A 1 111 ? -10.249 5.762 9.382 1.00 87.00 111 TRP A CA 1
ATOM 906 C C . TRP A 1 111 ? -9.493 6.557 8.322 1.00 87.00 111 TRP A C 1
ATOM 908 O O . TRP A 1 111 ? -9.816 7.703 7.995 1.00 87.00 111 TRP A O 1
ATOM 918 N N . HIS A 1 112 ? -8.474 5.912 7.768 1.00 84.94 112 HIS A N 1
ATOM 919 C CA . HIS A 1 112 ? -7.853 6.279 6.508 1.00 84.94 112 HIS A CA 1
ATOM 920 C C . HIS A 1 112 ? -8.422 5.364 5.422 1.00 84.94 112 HIS A C 1
ATOM 922 O O . HIS A 1 112 ? -8.206 4.154 5.457 1.00 84.94 112 HIS A O 1
ATOM 928 N N . LEU A 1 113 ? -9.169 5.929 4.479 1.00 82.81 113 LEU A N 1
ATOM 929 C CA . LEU A 1 113 ? -9.859 5.188 3.430 1.00 82.81 113 LEU A CA 1
ATOM 930 C C . LEU A 1 113 ? -9.195 5.439 2.082 1.00 82.81 113 LEU A C 1
ATOM 932 O O . LEU A 1 113 ? -8.905 6.579 1.726 1.00 82.81 113 LEU A O 1
ATOM 936 N N . LYS A 1 114 ? -9.018 4.368 1.310 1.00 82.00 114 LYS A N 1
ATOM 937 C CA . LYS A 1 114 ? -8.684 4.446 -0.109 1.00 82.00 114 LYS A CA 1
ATOM 938 C C . LYS A 1 114 ? -9.917 4.046 -0.912 1.00 82.00 114 LYS A C 1
ATOM 940 O O . LYS A 1 114 ? -10.359 2.902 -0.837 1.00 82.00 114 LYS A O 1
ATOM 945 N N . LEU A 1 115 ? -10.480 4.995 -1.647 1.00 79.00 115 LEU A N 1
ATOM 946 C CA . LEU A 1 115 ? -11.599 4.788 -2.556 1.00 79.00 115 LEU A CA 1
ATOM 947 C C . LEU A 1 115 ? -11.033 4.443 -3.929 1.00 79.00 115 LEU A C 1
ATOM 949 O O . LEU A 1 115 ? -10.275 5.221 -4.505 1.00 79.00 115 LEU A O 1
ATOM 953 N N . ILE A 1 116 ? -11.379 3.264 -4.432 1.00 77.38 116 ILE A N 1
ATOM 954 C CA . ILE A 1 116 ? -10.960 2.793 -5.749 1.00 77.38 116 ILE A CA 1
ATOM 955 C C . ILE A 1 116 ? -12.213 2.662 -6.591 1.00 77.38 116 ILE A C 1
ATOM 957 O O . ILE A 1 116 ? -13.172 1.999 -6.195 1.00 77.38 116 ILE A O 1
ATOM 961 N N . PHE A 1 117 ? -12.184 3.277 -7.764 1.00 75.56 117 PHE A N 1
ATOM 962 C CA . PHE A 1 117 ? -13.269 3.228 -8.724 1.00 75.56 117 PHE A CA 1
ATOM 963 C C . PHE A 1 117 ? -12.783 2.495 -9.975 1.00 75.56 117 PHE A C 1
ATOM 965 O O . PHE A 1 117 ? -12.188 3.115 -10.860 1.00 75.56 117 PHE A O 1
ATOM 972 N N . PRO A 1 118 ? -13.021 1.171 -10.070 1.00 69.31 118 PRO A N 1
ATOM 973 C CA . PRO A 1 118 ? -12.463 0.340 -11.138 1.00 69.31 118 PRO A CA 1
ATOM 974 C C . PRO A 1 118 ? -12.848 0.849 -12.527 1.00 69.31 118 PRO A C 1
ATOM 976 O O . PRO A 1 118 ? -12.031 0.907 -13.440 1.00 69.31 118 PRO A O 1
ATOM 979 N N . HIS A 1 119 ? -14.090 1.312 -12.665 1.00 66.19 119 HIS A N 1
ATOM 980 C CA . HIS A 1 119 ? -14.594 1.817 -13.932 1.00 66.19 119 HIS A CA 1
ATOM 981 C C . HIS A 1 119 ? -13.875 3.099 -14.367 1.00 66.19 119 HIS A C 1
ATOM 983 O O . HIS A 1 119 ? -13.357 3.180 -15.481 1.00 66.19 119 HIS A O 1
ATOM 989 N N . SER A 1 120 ? -13.740 4.087 -13.480 1.00 63.16 120 SER A N 1
ATOM 990 C CA . SER A 1 120 ? -13.061 5.342 -13.811 1.00 63.16 120 SER A CA 1
ATOM 991 C C . SER A 1 120 ? -11.535 5.247 -13.770 1.00 63.16 120 SER A C 1
ATOM 993 O O . SER A 1 120 ? -10.885 6.123 -14.333 1.00 63.16 120 SER A O 1
ATOM 995 N N . HIS A 1 121 ? -10.964 4.158 -13.235 1.00 66.44 121 HIS A N 1
ATOM 996 C CA . HIS A 1 121 ? -9.532 4.040 -12.910 1.00 66.44 121 HIS A CA 1
ATOM 997 C C . HIS A 1 121 ? -9.062 5.198 -12.014 1.00 66.44 121 HIS A C 1
ATOM 999 O O . HIS A 1 121 ? -7.925 5.659 -12.098 1.00 66.44 121 HIS A O 1
ATOM 1005 N N . ALA A 1 122 ? -9.972 5.711 -11.187 1.00 71.00 122 ALA A N 1
ATOM 1006 C CA . ALA A 1 122 ? -9.689 6.791 -10.264 1.00 71.00 122 ALA A CA 1
ATOM 1007 C C . ALA A 1 122 ? -9.475 6.220 -8.862 1.00 71.00 122 ALA A C 1
ATOM 1009 O O . ALA A 1 122 ? -10.215 5.343 -8.408 1.00 71.00 122 ALA A O 1
ATOM 1010 N N . GLU A 1 123 ? -8.461 6.742 -8.183 1.00 76.50 123 GLU A N 1
ATOM 1011 C CA . GLU A 1 123 ? -8.150 6.413 -6.801 1.00 76.50 123 GLU A CA 1
ATOM 1012 C C . GLU A 1 123 ? -8.140 7.697 -5.976 1.00 76.50 123 GLU A C 1
ATOM 1014 O O . GLU A 1 123 ? -7.513 8.684 -6.365 1.00 76.50 123 GLU A O 1
ATOM 1019 N N . TYR A 1 124 ? -8.815 7.675 -4.831 1.00 80.25 124 TYR A N 1
ATOM 1020 C CA . TYR A 1 124 ? -8.864 8.800 -3.902 1.00 80.25 124 TYR A CA 1
ATOM 1021 C C . TYR A 1 124 ? -8.540 8.334 -2.492 1.00 80.25 124 TYR A C 1
ATOM 1023 O O . TYR A 1 124 ? -8.918 7.237 -2.081 1.00 80.25 124 TYR A O 1
ATOM 1031 N N . THR A 1 125 ? -7.868 9.192 -1.733 1.00 79.81 125 THR A N 1
ATOM 1032 C CA . THR A 1 125 ? -7.495 8.914 -0.347 1.00 79.81 125 THR A CA 1
ATOM 1033 C C . THR A 1 125 ? -8.201 9.896 0.572 1.00 79.81 125 THR A C 1
ATOM 1035 O O . THR A 1 125 ? -7.968 11.101 0.490 1.00 79.81 125 THR A O 1
ATOM 1038 N N . VAL A 1 126 ? -9.033 9.381 1.475 1.00 82.56 126 VAL A N 1
ATOM 1039 C CA . VAL A 1 126 ? -9.783 10.169 2.459 1.00 82.56 126 VAL A CA 1
ATOM 1040 C C . VAL A 1 126 ? -9.239 9.877 3.848 1.00 82.56 126 VAL A C 1
ATOM 1042 O O . VAL A 1 126 ? -9.163 8.726 4.276 1.00 82.56 126 VAL A O 1
ATOM 1045 N N . LYS A 1 127 ? -8.843 10.922 4.573 1.00 85.94 127 LYS A N 1
ATOM 1046 C CA . LYS A 1 127 ? -8.237 10.793 5.902 1.00 85.94 127 LYS A CA 1
ATOM 1047 C C . LYS A 1 127 ? -9.228 11.201 6.989 1.00 85.94 127 LYS A C 1
ATOM 1049 O O . LYS A 1 127 ? -10.037 12.098 6.784 1.00 85.94 127 LYS A O 1
ATOM 1054 N N . ARG A 1 128 ? -9.078 10.597 8.172 1.00 85.00 128 ARG A N 1
ATOM 1055 C CA . ARG A 1 128 ? -9.807 10.935 9.409 1.00 85.00 128 ARG A CA 1
ATOM 1056 C C . ARG A 1 128 ? -11.328 10.803 9.286 1.00 85.00 128 ARG A C 1
ATOM 1058 O O . ARG A 1 128 ? -12.066 11.630 9.811 1.00 85.00 128 ARG A O 1
ATOM 1065 N N . VAL A 1 129 ? -11.796 9.756 8.620 1.00 83.75 129 VAL A N 1
ATOM 1066 C CA . VAL A 1 129 ? -13.230 9.489 8.491 1.00 83.75 129 VAL A CA 1
ATOM 1067 C C . VAL A 1 129 ? -13.747 8.861 9.788 1.00 83.75 129 VAL A C 1
ATOM 1069 O O . VAL A 1 129 ? -13.256 7.791 10.151 1.00 83.75 129 VAL A O 1
ATOM 1072 N N . PRO A 1 130 ? -14.687 9.494 10.508 1.00 84.56 130 PRO A N 1
ATOM 1073 C CA . PRO A 1 130 ? -15.226 8.918 11.732 1.00 84.56 130 PRO A CA 1
ATOM 1074 C C . PRO A 1 130 ? -16.035 7.655 11.425 1.00 84.56 130 PRO A C 1
ATOM 1076 O O . PRO A 1 130 ? -16.666 7.546 10.377 1.00 84.56 130 PRO A O 1
ATOM 1079 N N . GLU A 1 131 ? -16.003 6.706 12.355 1.00 76.81 131 GLU A N 1
ATOM 1080 C CA . GLU A 1 131 ? -16.687 5.411 12.255 1.00 76.81 131 GLU A CA 1
ATOM 1081 C C . GLU A 1 131 ? -18.205 5.523 12.043 1.00 76.81 131 GLU A C 1
ATOM 1083 O O . GLU A 1 131 ? -18.774 4.718 11.310 1.00 76.81 131 GLU A O 1
ATOM 1088 N N . ASP A 1 132 ? -18.831 6.555 12.612 1.00 80.19 132 ASP A N 1
ATOM 1089 C CA . ASP A 1 132 ? -20.280 6.787 12.549 1.00 80.19 132 ASP A CA 1
ATOM 1090 C C . ASP A 1 132 ? -20.748 7.316 11.180 1.00 80.19 132 ASP A C 1
ATOM 1092 O O . ASP A 1 132 ? -21.945 7.350 10.893 1.00 80.19 132 ASP A O 1
ATOM 1096 N N . LYS A 1 133 ? -19.816 7.747 10.316 1.00 79.12 133 LYS A N 1
ATOM 1097 C CA . LYS A 1 133 ? -20.161 8.346 9.027 1.00 79.12 133 LYS A CA 1
ATOM 1098 C C . LYS A 1 133 ? -20.657 7.278 8.063 1.00 79.12 133 LYS A C 1
ATOM 1100 O O . LYS A 1 133 ? -19.973 6.282 7.804 1.00 79.12 133 LYS A O 1
ATOM 1105 N N . THR A 1 134 ? -21.828 7.503 7.475 1.00 78.88 134 THR A N 1
ATOM 1106 C CA . THR A 1 134 ? -22.356 6.563 6.490 1.00 78.88 134 THR A CA 1
ATOM 1107 C C . THR A 1 134 ? -21.524 6.598 5.217 1.00 78.88 134 THR A C 1
ATOM 1109 O O . THR A 1 134 ? -20.940 7.610 4.821 1.00 78.88 134 THR A O 1
ATOM 1112 N N . LEU A 1 135 ? -21.491 5.463 4.526 1.00 74.19 135 LEU A N 1
ATOM 1113 C CA . LEU A 1 135 ? -20.777 5.365 3.266 1.00 74.19 135 LEU A CA 1
ATOM 1114 C C . LEU A 1 135 ? -21.329 6.328 2.207 1.00 74.19 135 LEU A C 1
ATOM 1116 O O . LEU A 1 135 ? -20.553 6.904 1.450 1.00 74.19 135 LEU A O 1
ATOM 1120 N N . GLY A 1 136 ? -22.649 6.534 2.189 1.00 70.94 136 GLY A N 1
ATOM 1121 C CA . GLY A 1 136 ? -23.289 7.504 1.304 1.00 70.94 136 GLY A CA 1
ATOM 1122 C C . GLY A 1 136 ? -22.702 8.899 1.497 1.00 70.94 136 GLY A C 1
ATOM 1123 O O . GLY A 1 136 ? -22.245 9.501 0.538 1.00 70.94 136 GLY A O 1
ATOM 1124 N N . GLU A 1 137 ? -22.591 9.373 2.739 1.00 76.75 137 GLU A N 1
ATOM 1125 C CA . GLU A 1 137 ? -22.000 10.683 3.050 1.00 76.75 137 GLU A CA 1
ATOM 1126 C C . GLU A 1 137 ? -20.504 10.799 2.731 1.00 76.75 137 GLU A C 1
ATOM 1128 O O . GLU A 1 137 ? -19.994 11.904 2.552 1.00 76.75 137 GLU A O 1
ATOM 1133 N N . ILE A 1 138 ? -19.769 9.684 2.716 1.00 78.62 138 ILE A N 1
ATOM 1134 C CA . ILE A 1 138 ? -18.358 9.665 2.302 1.00 78.62 138 ILE A CA 1
ATOM 1135 C C . ILE A 1 138 ? -18.251 9.767 0.779 1.00 78.62 138 ILE A C 1
ATOM 1137 O O . ILE A 1 138 ? -17.331 10.403 0.273 1.00 78.62 138 ILE A O 1
ATOM 1141 N N . LEU A 1 139 ? -19.178 9.135 0.059 1.00 76.06 139 LEU A N 1
ATOM 1142 C CA . LEU A 1 139 ? -19.181 9.080 -1.399 1.00 76.06 139 LEU A CA 1
ATOM 1143 C C . LEU A 1 139 ? -19.832 10.300 -2.058 1.00 76.06 139 LEU A C 1
ATOM 1145 O O . LEU A 1 139 ? -19.486 10.584 -3.200 1.00 76.06 139 LEU A O 1
ATOM 1149 N N . LYS A 1 140 ? -20.719 11.019 -1.358 1.00 73.75 140 LYS A N 1
ATOM 1150 C CA . LYS A 1 140 ? -21.410 12.232 -1.835 1.00 73.75 140 LYS A CA 1
ATOM 1151 C C . LYS A 1 140 ? -20.486 13.203 -2.598 1.00 73.75 140 LYS A C 1
ATOM 1153 O O . LYS A 1 140 ? -20.686 13.365 -3.798 1.00 73.75 140 LYS A O 1
ATOM 1158 N N . PRO A 1 141 ? -19.354 13.677 -2.032 1.00 70.62 141 PRO A N 1
ATOM 1159 C CA . PRO A 1 141 ? -18.447 14.595 -2.740 1.00 70.62 141 PRO A CA 1
ATOM 1160 C C . PRO A 1 141 ? -17.816 14.036 -4.029 1.00 70.62 141 PRO A C 1
ATOM 1162 O O . PRO A 1 141 ? -17.259 14.785 -4.824 1.00 70.62 141 PRO A O 1
ATOM 1165 N N . TYR A 1 142 ? -17.842 12.716 -4.228 1.00 68.94 142 TYR A N 1
ATOM 1166 C CA . TYR A 1 142 ? -17.246 12.044 -5.386 1.00 68.94 142 TYR A CA 1
ATOM 1167 C C . TYR A 1 142 ? -18.282 11.613 -6.430 1.00 68.94 142 TYR A C 1
ATOM 1169 O O . TYR A 1 142 ? -17.916 11.386 -7.583 1.00 68.94 142 TYR A O 1
ATOM 1177 N N . LEU A 1 143 ? -19.549 11.462 -6.032 1.00 65.19 143 LEU A N 1
ATOM 1178 C CA . LEU A 1 143 ? -20.642 10.985 -6.883 1.00 65.19 143 LEU A CA 1
ATOM 1179 C C . LEU A 1 143 ? -21.642 12.089 -7.246 1.00 65.19 143 LEU A C 1
ATOM 1181 O O . LEU A 1 143 ? -22.317 11.962 -8.269 1.00 65.19 143 LEU A O 1
ATOM 1185 N N . ASP A 1 144 ? -21.743 13.144 -6.436 1.00 59.19 144 ASP A N 1
ATOM 1186 C CA . ASP A 1 144 ? -22.774 14.163 -6.598 1.00 59.19 144 ASP A CA 1
ATOM 1187 C C . ASP A 1 144 ? -22.474 15.072 -7.803 1.00 59.19 144 ASP A C 1
ATOM 1189 O O . ASP A 1 144 ? -21.380 15.636 -7.905 1.00 59.19 144 ASP A O 1
ATOM 1193 N N . PRO A 1 145 ? -23.428 15.248 -8.738 1.00 54.91 145 PRO A N 1
ATOM 1194 C CA . PRO A 1 145 ? -23.213 16.019 -9.963 1.00 54.91 145 PRO A CA 1
ATOM 1195 C C . PRO A 1 145 ? -22.863 17.501 -9.757 1.00 54.91 145 PRO A C 1
ATOM 1197 O O . PRO A 1 145 ? -22.292 18.093 -10.671 1.00 54.91 145 PRO A O 1
ATOM 1200 N N . GLU A 1 146 ? -23.213 18.097 -8.614 1.00 52.66 146 GLU A N 1
ATOM 1201 C CA . GLU A 1 146 ? -23.100 19.545 -8.363 1.00 52.66 146 GLU A CA 1
ATOM 1202 C C . GLU A 1 146 ? -21.957 19.929 -7.410 1.00 52.66 146 GLU A C 1
ATOM 1204 O O . GLU A 1 146 ? -21.332 20.963 -7.618 1.00 52.66 146 GLU A O 1
ATOM 1209 N N . GLU A 1 147 ? -21.629 19.092 -6.417 1.00 52.09 147 GLU A N 1
ATOM 1210 C CA . GLU A 1 147 ? -20.558 19.368 -5.437 1.00 52.09 147 GLU A CA 1
ATOM 1211 C C . GLU A 1 147 ? -19.224 18.670 -5.757 1.00 52.09 147 GLU A C 1
ATOM 1213 O O . GLU A 1 147 ? -18.203 18.959 -5.128 1.00 52.09 147 GLU A O 1
ATOM 1218 N N . SER A 1 148 ? -19.204 17.744 -6.722 1.00 52.56 148 SER A N 1
ATOM 1219 C CA . SER A 1 148 ? -17.966 17.065 -7.112 1.00 52.56 148 SER A CA 1
ATOM 1220 C C . SER A 1 148 ? -17.075 17.956 -7.975 1.00 52.56 148 SER A C 1
ATOM 1222 O O . 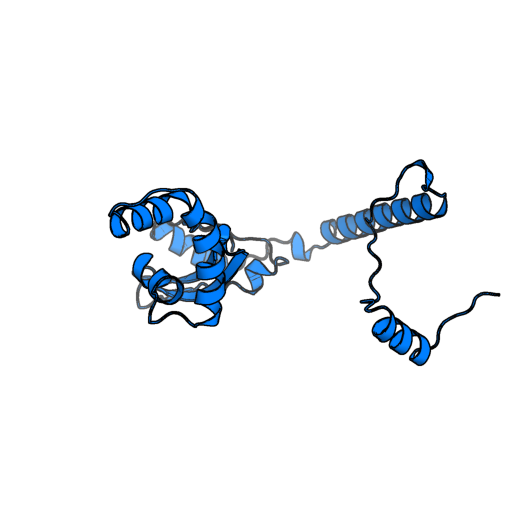SER A 1 148 ? -17.524 18.602 -8.923 1.00 52.56 148 SER A O 1
ATOM 1224 N N . ASP A 1 149 ? -15.777 17.958 -7.660 1.00 56.62 149 ASP A N 1
ATOM 1225 C CA . ASP A 1 149 ? -14.751 18.672 -8.422 1.00 56.62 149 ASP A CA 1
ATOM 1226 C C . ASP A 1 149 ? -14.871 18.317 -9.925 1.00 56.62 149 ASP A C 1
ATOM 1228 O O . ASP A 1 149 ? -14.935 17.126 -10.272 1.00 56.62 149 ASP A O 1
ATOM 1232 N N . PRO A 1 150 ? -14.927 19.302 -10.844 1.00 53.09 150 PRO A N 1
ATOM 1233 C CA . PRO A 1 150 ? -15.153 19.068 -12.271 1.00 53.09 150 PRO A CA 1
ATOM 1234 C C . PRO A 1 150 ? -14.163 18.071 -12.895 1.00 53.09 150 PRO A C 1
ATOM 1236 O O . PRO A 1 150 ? -14.528 17.349 -13.827 1.00 53.09 150 PRO A O 1
ATOM 1239 N N . VAL A 1 151 ? -12.947 17.951 -12.346 1.00 55.62 151 VAL A N 1
ATOM 1240 C CA . VAL A 1 151 ? -11.931 16.975 -12.782 1.00 55.62 151 VAL A CA 1
ATOM 1241 C C . VAL A 1 151 ? -12.303 15.540 -12.382 1.00 55.62 151 VAL A C 1
ATOM 1243 O O . VAL A 1 151 ? -12.082 14.588 -13.138 1.00 55.62 151 VAL A O 1
ATOM 1246 N N . ILE A 1 152 ? -12.899 15.371 -11.200 1.00 53.91 152 ILE A N 1
ATOM 1247 C CA . ILE A 1 152 ? -13.423 14.091 -10.706 1.00 53.91 152 ILE A CA 1
ATOM 1248 C C . ILE A 1 152 ? -14.616 13.687 -11.574 1.00 53.91 152 ILE A C 1
ATOM 1250 O O . ILE A 1 152 ? -14.641 12.576 -12.107 1.00 53.91 152 ILE A O 1
ATOM 1254 N N . ARG A 1 153 ? -15.536 14.623 -11.833 1.00 52.31 153 ARG A N 1
ATOM 1255 C CA . ARG A 1 153 ? -16.717 14.412 -12.679 1.00 52.31 153 ARG A CA 1
ATOM 1256 C C . ARG A 1 153 ? -16.362 14.042 -14.122 1.00 52.31 153 ARG A C 1
ATOM 1258 O O . ARG A 1 153 ? -16.960 13.113 -14.666 1.00 52.31 153 ARG A O 1
ATOM 1265 N N . GLN A 1 154 ? -15.363 14.683 -14.737 1.00 49.88 154 GLN A N 1
ATOM 1266 C CA . GLN A 1 154 ? -14.926 14.380 -16.111 1.00 49.88 154 GLN A CA 1
ATOM 1267 C C . GLN A 1 154 ? -14.525 12.908 -16.293 1.00 49.88 154 GLN A C 1
ATOM 1269 O O . GLN A 1 154 ? -14.893 12.284 -17.289 1.00 49.88 154 GLN A O 1
ATOM 1274 N N . ARG A 1 155 ? -13.847 12.307 -15.304 1.00 49.09 155 ARG A N 1
ATOM 1275 C CA . ARG A 1 155 ? -13.448 10.887 -15.351 1.00 49.09 155 ARG A CA 1
ATOM 1276 C C . ARG A 1 155 ? -14.629 9.916 -15.234 1.00 49.09 155 ARG A C 1
ATOM 1278 O O . ARG A 1 155 ? -14.542 8.798 -15.744 1.00 49.09 155 ARG A O 1
ATOM 1285 N N . TYR A 1 156 ? -15.725 10.326 -14.595 1.00 48.84 156 TYR A N 1
ATOM 1286 C CA . TYR A 1 156 ? -16.952 9.529 -14.478 1.00 48.84 156 TYR A CA 1
ATOM 1287 C C . TYR A 1 156 ? -17.906 9.704 -15.659 1.00 48.84 156 TYR A C 1
ATOM 1289 O O . TYR A 1 156 ? -18.449 8.719 -16.165 1.00 48.84 156 TYR A O 1
ATOM 1297 N N . VAL A 1 157 ? -18.114 10.939 -16.114 1.00 44.16 157 VAL A N 1
ATOM 1298 C CA . VAL A 1 157 ? -19.065 11.260 -17.188 1.00 44.16 157 VAL A CA 1
ATOM 1299 C C . VAL A 1 157 ? -18.588 10.685 -18.522 1.00 44.16 157 VAL A C 1
ATOM 1301 O O . VAL A 1 157 ? -19.373 10.041 -19.213 1.00 44.16 157 VAL A O 1
ATOM 1304 N N . LEU A 1 158 ? -17.291 10.784 -18.841 1.00 43.25 158 LEU A N 1
ATOM 1305 C CA . LEU A 1 158 ? -16.754 10.251 -20.100 1.00 43.25 158 LEU A CA 1
ATOM 1306 C C . LEU A 1 158 ? -16.905 8.726 -20.229 1.00 43.25 158 LEU A C 1
ATOM 1308 O O . LEU A 1 158 ? -17.060 8.222 -21.336 1.00 43.25 158 LEU A O 1
ATOM 1312 N N . LYS A 1 159 ? -16.910 7.979 -19.117 1.00 43.09 159 LYS A N 1
ATOM 1313 C CA . LYS A 1 159 ? -17.026 6.510 -19.149 1.00 43.09 159 LYS A CA 1
ATOM 1314 C C . LYS A 1 159 ? -18.447 5.997 -18.946 1.00 43.09 159 LYS A C 1
ATOM 1316 O O . LYS A 1 159 ? -18.794 4.961 -19.500 1.00 43.09 159 LYS A O 1
ATOM 1321 N N . THR A 1 160 ? -19.293 6.714 -18.207 1.00 38.75 160 THR A N 1
ATOM 1322 C CA . THR A 1 160 ? -20.718 6.353 -18.093 1.00 38.75 160 THR A CA 1
ATOM 1323 C C . THR A 1 160 ? -21.489 6.635 -19.382 1.00 38.75 160 THR A C 1
ATOM 1325 O O . THR A 1 160 ? -22.411 5.883 -19.696 1.00 38.75 160 THR A O 1
ATOM 1328 N N . ILE A 1 161 ? -21.078 7.632 -20.179 1.00 38.22 161 ILE A N 1
ATOM 1329 C CA . ILE A 1 161 ? -21.615 7.856 -21.532 1.00 38.22 161 ILE A CA 1
ATOM 1330 C C . ILE A 1 161 ? -21.292 6.668 -22.452 1.00 38.22 161 ILE A C 1
ATOM 1332 O O . ILE A 1 161 ? -22.196 6.188 -23.129 1.00 38.22 161 ILE A O 1
ATOM 1336 N N . SER A 1 162 ? -20.083 6.093 -22.394 1.00 34.22 162 SER A N 1
ATOM 1337 C CA . SER A 1 162 ? -19.753 4.878 -23.164 1.00 34.22 162 SER A CA 1
ATOM 1338 C C . SER A 1 162 ? -20.582 3.647 -22.769 1.00 34.22 162 SER A C 1
ATOM 1340 O O . SER A 1 162 ? -20.800 2.766 -23.594 1.00 34.22 162 SER A O 1
ATOM 1342 N N . ILE A 1 163 ? -21.086 3.584 -21.532 1.00 40.03 163 ILE A N 1
ATOM 1343 C CA . ILE A 1 163 ? -21.942 2.480 -21.054 1.00 40.03 163 ILE A CA 1
ATOM 1344 C C . ILE A 1 163 ? -23.417 2.727 -21.410 1.00 40.03 163 ILE A C 1
ATOM 1346 O O . ILE A 1 163 ? -24.152 1.786 -21.709 1.00 40.03 163 ILE A O 1
ATOM 1350 N N . LYS A 1 164 ? -23.867 3.990 -21.421 1.00 35.91 164 LYS A N 1
ATOM 1351 C CA . LYS A 1 164 ? -25.266 4.354 -21.709 1.00 35.91 164 LYS A CA 1
ATOM 1352 C C . LYS A 1 164 ? -25.662 4.267 -23.184 1.00 35.91 164 LYS A C 1
ATOM 1354 O O . LYS A 1 164 ? -26.858 4.268 -23.459 1.00 35.91 164 LYS A O 1
ATOM 1359 N N . VAL A 1 165 ? -24.723 4.113 -24.121 1.00 32.25 165 VAL A N 1
ATOM 1360 C CA . VAL A 1 165 ? -25.070 3.893 -25.541 1.00 32.25 165 VAL A CA 1
ATOM 1361 C C . VAL A 1 165 ? -25.733 2.523 -25.779 1.00 32.25 165 VAL A C 1
ATOM 1363 O O . VAL A 1 165 ? -26.396 2.353 -26.794 1.00 32.25 165 VAL A O 1
ATOM 1366 N N . ASN A 1 166 ? -25.676 1.576 -24.827 1.00 35.78 166 ASN A N 1
ATOM 1367 C CA . ASN A 1 166 ? -26.209 0.222 -25.041 1.00 35.78 166 ASN A CA 1
ATOM 1368 C C . ASN A 1 166 ? -27.427 -0.211 -24.213 1.00 35.78 166 ASN A C 1
ATOM 1370 O O . ASN A 1 166 ? -27.854 -1.351 -24.385 1.00 35.78 166 ASN A O 1
ATOM 1374 N N . ARG A 1 167 ? -28.053 0.625 -23.366 1.00 32.84 167 ARG A N 1
ATOM 1375 C CA . ARG A 1 167 ? -29.334 0.235 -22.732 1.00 32.84 167 ARG A CA 1
ATOM 1376 C C . ARG A 1 167 ? -30.323 1.385 -22.538 1.00 32.84 167 ARG A C 1
ATOM 1378 O O . ARG A 1 167 ? -30.225 2.154 -21.594 1.00 32.84 167 ARG A O 1
ATOM 1385 N N . CYS A 1 168 ? -31.295 1.373 -23.449 1.00 26.64 168 CYS A N 1
ATOM 1386 C CA . CYS A 1 168 ? -32.739 1.534 -23.270 1.00 26.64 168 CYS A CA 1
ATOM 1387 C C . CYS A 1 168 ? -33.316 2.788 -22.582 1.00 26.64 168 CYS A C 1
ATOM 1389 O O . CYS A 1 168 ? -32.992 3.159 -21.458 1.00 26.64 168 CYS A O 1
ATOM 1391 N N . ARG A 1 169 ? -34.284 3.380 -23.294 1.00 36.00 169 ARG A N 1
ATOM 1392 C CA . ARG A 1 169 ? -35.130 4.515 -22.921 1.00 36.00 169 ARG A CA 1
ATOM 1393 C C . ARG A 1 169 ? -36.245 4.061 -21.971 1.00 36.00 169 ARG A C 1
ATOM 1395 O O . ARG A 1 169 ? -37.296 3.669 -22.455 1.00 36.00 169 ARG A O 1
ATOM 1402 N N . HIS A 1 170 ? -36.058 4.142 -20.660 1.00 28.33 170 HIS A N 1
ATOM 1403 C CA . HIS A 1 170 ? -37.106 4.556 -19.714 1.00 28.33 170 HIS A CA 1
ATOM 1404 C C . HIS A 1 170 ? -36.549 4.588 -18.288 1.00 28.33 170 HIS A C 1
ATOM 1406 O O . HIS A 1 170 ? -35.692 3.795 -17.921 1.00 28.33 170 HIS A O 1
ATOM 1412 N N . CYS A 1 171 ? -37.028 5.586 -17.552 1.00 28.84 171 CYS A N 1
ATOM 1413 C CA . CYS A 1 171 ? -37.017 5.782 -16.105 1.00 28.84 171 CYS A CA 1
ATOM 1414 C C . CYS A 1 171 ? -36.511 4.606 -15.237 1.00 28.84 171 CYS A C 1
ATOM 1416 O O . CYS A 1 171 ? -37.110 3.545 -15.298 1.00 28.84 171 CYS A O 1
ATOM 1418 N N . GLU A 1 172 ? -35.461 4.836 -14.423 1.00 29.70 172 GLU A N 1
ATOM 1419 C CA . GLU A 1 172 ? -35.140 4.163 -13.129 1.00 29.70 172 GLU A CA 1
ATOM 1420 C C . GLU A 1 172 ? -33.691 4.489 -12.674 1.00 29.70 172 GLU A C 1
ATOM 1422 O O . GLU A 1 172 ? -32.861 3.624 -12.383 1.00 29.70 172 GLU A O 1
ATOM 1427 N N . ILE A 1 173 ? -33.317 5.775 -12.657 1.00 35.59 173 ILE A N 1
ATOM 1428 C CA . ILE A 1 173 ? -31.921 6.187 -12.395 1.00 35.59 173 ILE A CA 1
ATOM 1429 C C . ILE A 1 173 ? -31.556 6.057 -10.903 1.00 35.59 173 ILE A C 1
ATOM 1431 O O . ILE A 1 173 ? -30.403 5.794 -10.574 1.00 35.59 173 ILE A O 1
ATOM 1435 N N . THR A 1 174 ? -32.518 6.160 -9.985 1.00 33.72 174 THR A N 1
ATOM 1436 C CA . THR A 1 174 ? -32.248 6.156 -8.535 1.00 33.72 174 THR A CA 1
ATOM 1437 C C . THR A 1 174 ? -32.121 4.751 -7.936 1.00 33.72 174 THR A C 1
ATOM 1439 O O . THR A 1 174 ? -31.274 4.537 -7.070 1.00 33.72 174 THR A O 1
ATOM 1442 N N . GLN A 1 175 ? -32.876 3.760 -8.426 1.00 33.31 175 GLN A N 1
ATOM 1443 C CA . GLN A 1 175 ? -32.766 2.370 -7.954 1.00 33.31 175 GLN A CA 1
ATOM 1444 C C . GLN A 1 175 ? -31.533 1.654 -8.522 1.00 33.31 175 GLN A C 1
ATOM 1446 O O . GLN A 1 175 ? -30.844 0.930 -7.798 1.00 33.31 175 GLN A O 1
ATOM 1451 N N . ASN A 1 176 ? -31.179 1.930 -9.781 1.00 33.62 176 ASN A N 1
ATOM 1452 C CA . ASN A 1 176 ? -30.018 1.313 -10.417 1.00 33.62 176 ASN A CA 1
ATOM 1453 C C . ASN A 1 176 ? -28.682 1.804 -9.841 1.00 33.62 176 ASN A C 1
ATOM 1455 O O . ASN A 1 176 ? -27.758 1.005 -9.724 1.00 33.62 176 ASN A O 1
ATOM 1459 N N . ILE A 1 177 ? -28.570 3.066 -9.405 1.00 37.72 177 ILE A N 1
ATOM 1460 C CA . ILE A 1 177 ? -27.345 3.567 -8.754 1.00 37.72 177 ILE A CA 1
ATOM 1461 C C . ILE A 1 177 ? -27.118 2.869 -7.406 1.00 37.72 177 ILE A C 1
ATOM 1463 O O . ILE A 1 177 ? -26.001 2.445 -7.130 1.00 37.72 177 ILE A O 1
ATOM 1467 N N . CYS A 1 178 ? -28.159 2.654 -6.597 1.00 31.67 178 CYS A N 1
ATOM 1468 C CA . CYS A 1 178 ? -28.039 1.935 -5.322 1.00 31.67 178 CYS A CA 1
ATOM 1469 C C . CYS A 1 178 ? -27.652 0.455 -5.501 1.00 31.67 178 CYS A C 1
ATOM 1471 O O . CYS A 1 178 ? -26.821 -0.060 -4.746 1.00 31.67 178 CYS A O 1
ATOM 1473 N N . GLN A 1 179 ? -28.194 -0.222 -6.520 1.00 30.69 179 GLN A N 1
ATOM 1474 C CA . GLN A 1 179 ? -27.837 -1.609 -6.842 1.00 30.69 179 GLN A CA 1
ATOM 1475 C C . GLN A 1 179 ? -26.425 -1.707 -7.457 1.00 30.69 179 GLN A C 1
ATOM 1477 O O . GLN A 1 179 ? -25.666 -2.623 -7.142 1.00 30.69 179 GLN A O 1
ATOM 1482 N N . TYR A 1 180 ? -26.027 -0.717 -8.263 1.00 36.50 180 TYR A N 1
ATOM 1483 C CA . TYR A 1 180 ? -24.685 -0.588 -8.838 1.00 36.50 180 TYR A CA 1
ATOM 1484 C C . TYR A 1 180 ? -23.625 -0.263 -7.771 1.00 36.50 180 TYR A C 1
ATOM 1486 O O . TYR A 1 180 ? -22.535 -0.829 -7.798 1.00 36.50 180 TYR A O 1
ATOM 1494 N N . ILE A 1 181 ? -23.952 0.565 -6.772 1.00 38.94 181 ILE A N 1
ATOM 1495 C CA . ILE A 1 181 ? -23.100 0.845 -5.604 1.00 38.94 181 ILE A CA 1
ATOM 1496 C C . ILE A 1 181 ? -22.881 -0.424 -4.767 1.00 38.94 181 ILE A C 1
ATOM 1498 O O . ILE A 1 181 ? -21.749 -0.682 -4.360 1.00 38.94 181 ILE A O 1
ATOM 1502 N N . LYS A 1 182 ? -23.925 -1.244 -4.558 1.00 32.47 182 LYS A N 1
ATOM 1503 C CA . LYS A 1 182 ? -23.821 -2.540 -3.858 1.00 32.47 182 LYS A CA 1
ATOM 1504 C C . LYS A 1 182 ? -22.976 -3.574 -4.610 1.00 32.47 182 LYS A C 1
ATOM 1506 O O . LYS A 1 182 ? -22.265 -4.335 -3.963 1.00 32.47 182 LYS A O 1
ATOM 1511 N N . ASN A 1 183 ? -23.048 -3.596 -5.943 1.00 32.69 183 ASN A N 1
ATOM 1512 C CA . ASN A 1 183 ? -22.424 -4.643 -6.761 1.00 32.69 183 ASN A CA 1
ATOM 1513 C C . ASN A 1 183 ? -21.037 -4.277 -7.321 1.00 32.69 183 ASN A C 1
ATOM 1515 O O . ASN A 1 183 ? -20.269 -5.178 -7.646 1.00 32.69 183 ASN A O 1
ATOM 1519 N N . HIS A 1 184 ? -20.696 -2.987 -7.445 1.00 35.66 184 HIS A N 1
ATOM 1520 C CA . HIS A 1 184 ? -19.492 -2.552 -8.173 1.00 35.66 184 HIS A CA 1
ATOM 1521 C C . HIS A 1 184 ? -18.560 -1.608 -7.416 1.00 35.66 184 HIS A C 1
ATOM 1523 O O . HIS A 1 184 ? -17.435 -1.386 -7.874 1.00 35.66 184 HIS A O 1
ATOM 1529 N N . ILE A 1 185 ? -18.963 -1.079 -6.256 1.00 35.53 185 ILE A N 1
ATOM 1530 C CA . ILE A 1 185 ? -18.021 -0.401 -5.369 1.00 35.53 185 ILE A CA 1
ATOM 1531 C C . ILE A 1 185 ? -17.560 -1.411 -4.323 1.00 35.53 185 ILE A C 1
ATOM 1533 O O . ILE A 1 185 ? -18.191 -1.602 -3.286 1.00 35.53 185 ILE A O 1
ATOM 1537 N N . HIS A 1 186 ? -16.412 -2.039 -4.581 1.00 35.69 186 HIS A N 1
ATOM 1538 C CA . HIS A 1 186 ? -15.642 -2.696 -3.530 1.00 35.69 186 HIS A CA 1
ATOM 1539 C C . HIS A 1 186 ? -15.085 -1.622 -2.588 1.00 35.69 186 HIS A C 1
ATOM 1541 O O . HIS A 1 186 ? -13.897 -1.309 -2.591 1.00 35.69 186 HIS A O 1
ATOM 1547 N N . ILE A 1 187 ? -15.939 -1.056 -1.736 1.00 36.91 187 ILE A N 1
ATOM 1548 C CA . ILE A 1 187 ? -15.448 -0.552 -0.465 1.00 36.91 187 ILE A CA 1
ATOM 1549 C C . ILE A 1 187 ? -15.192 -1.790 0.346 1.00 36.91 187 ILE A C 1
ATOM 1551 O O . ILE A 1 187 ? -16.101 -2.447 0.854 1.00 36.91 187 ILE A O 1
ATOM 1555 N N . PHE A 1 188 ? -13.921 -2.139 0.425 1.00 33.03 188 PHE A N 1
ATOM 1556 C CA . PHE A 1 188 ? -13.483 -3.092 1.405 1.00 33.03 188 PHE A CA 1
ATOM 1557 C C . PHE A 1 188 ? -13.844 -2.542 2.799 1.00 33.03 188 PHE A C 1
ATOM 1559 O O . PHE A 1 188 ? -13.075 -1.834 3.434 1.00 33.03 188 PHE A O 1
ATOM 1566 N N . LYS A 1 189 ? -15.015 -2.948 3.309 1.00 32.66 189 LYS A N 1
ATOM 1567 C CA . LYS A 1 189 ? -15.192 -3.251 4.734 1.00 32.66 189 LYS A CA 1
ATOM 1568 C C . LYS A 1 189 ? -14.393 -4.504 5.128 1.00 32.66 189 LYS A C 1
ATOM 1570 O O . LYS A 1 189 ? -14.406 -4.895 6.288 1.00 32.66 189 LYS A O 1
ATOM 1575 N N . ASN A 1 190 ? -13.631 -5.102 4.203 1.00 29.48 190 ASN A N 1
ATOM 1576 C CA . ASN A 1 190 ? -12.443 -5.843 4.597 1.00 29.48 190 ASN A CA 1
ATOM 1577 C C . ASN A 1 190 ? -11.425 -4.840 5.112 1.00 29.48 190 ASN A C 1
ATOM 1579 O O . ASN A 1 190 ? -10.741 -4.161 4.355 1.00 29.48 190 ASN A O 1
ATOM 1583 N N . ILE A 1 191 ? -11.329 -4.803 6.429 1.00 34.94 191 ILE A N 1
ATOM 1584 C CA . ILE A 1 191 ? -10.255 -4.215 7.211 1.00 34.94 191 ILE A CA 1
ATOM 1585 C C . ILE A 1 191 ? -8.940 -4.937 6.848 1.00 34.94 191 ILE A C 1
ATOM 1587 O O . ILE A 1 191 ? -8.418 -5.800 7.548 1.00 34.94 191 ILE A O 1
ATOM 1591 N N . SER A 1 192 ? -8.455 -4.657 5.652 1.00 33.81 192 SER A N 1
ATOM 1592 C CA . SER A 1 192 ? -7.225 -5.141 5.051 1.00 33.81 192 SER A CA 1
ATOM 1593 C C . SER A 1 192 ? -6.558 -3.892 4.507 1.00 33.81 192 SER A C 1
ATOM 1595 O O . SER A 1 192 ? -7.234 -3.112 3.844 1.00 33.81 192 SER A O 1
ATOM 1597 N N . LEU A 1 193 ? -5.262 -3.721 4.774 1.00 36.16 193 LEU A N 1
ATOM 1598 C CA . LEU A 1 193 ? -4.426 -2.545 4.479 1.00 36.16 193 LEU A CA 1
ATOM 1599 C C . LEU A 1 193 ? -4.205 -1.566 5.658 1.00 36.16 193 LEU A C 1
ATOM 1601 O O . LEU A 1 193 ? -4.092 -0.358 5.461 1.00 36.16 193 LEU A O 1
ATOM 1605 N N . PHE A 1 194 ? -4.028 -2.063 6.884 1.00 38.84 194 PHE A N 1
ATOM 1606 C CA . PHE A 1 194 ? -2.814 -1.636 7.604 1.00 38.84 194 PHE A CA 1
ATOM 1607 C C . PHE A 1 194 ? -1.697 -2.526 7.173 1.00 38.84 194 PHE A C 1
ATOM 1609 O O . PHE A 1 194 ? -2.042 -3.645 6.740 1.00 38.84 194 PHE A O 1
#

pLDDT: mean 71.28, std 21.08, range [26.64, 95.25]

Sequence (194 aa):
MKYSCSLVCVKKHKTALSCNGIREKAAFVSINEFSELNLLSDYRFLEDVGRMTDGAARDVSLHRPTTNKFINYLKNRARKHNIHLKTLPIGFTKRRENSTTFNKKEQRFYWHLKLIFPHSHAEYTVKRVPEDKTLGEILKPYLDPEESDPVIRQRYVLKTISIKVNRCRHCEITQNICQYIKNHIHIFKNISLF

Foldseek 3Di:
DDDDDDPVRVVCCCVVVVDPPDDPLPDDDDPVRDDPVNVVSVVVVVVVVVVVVVVCVPPCLQVPPPVPVQVVVVCVLCVVVVHHADDDTPPDPLNVPWPKDADPVVSWIFGWFWWAQPQLRDIDIDGGHTPPDDPCNVCCCQPPPPNHDVVSVVSVVVRVVVVVVPDDDDDDPPPVVVVCCVPRGPPPPVNPRD

InterPro domains:
  IPR051639 Box C/D snoRNA [PTHR13483] (2-164)
  IPR057721 BCD1, alpha/beta domain [PF25790] (72-157)

Radius of gyration: 24.83 Å; chains: 1; bounding box: 74×36×58 Å

Organism: Chelydra serpentina (NCBI:txid8475)

Secondary structure (DSSP, 8-state):
---PPPHHHHHHHHHHTT--S---TT----GGG--HHHHHHHHHHHHHHHHHHHHHHH-HHHHS----HHHHHHHHHHHHTT-------TT-HHHHH---EEETTTTEEEEEEEEEETTTTEEEEEEEEETTS-HHHHHHHHH-TTTS-HHHHHHHHHHHHHHHTTS-SS--HHHHHHHHHHHH-----S----